Protein AF-A0A8J4D6C1-F1 (afdb_monomer_lite)

Structure (mmCIF, N/CA/C/O backbone):
data_AF-A0A8J4D6C1-F1
#
_entry.id   AF-A0A8J4D6C1-F1
#
loop_
_atom_site.group_PDB
_atom_site.id
_atom_site.type_symbol
_atom_site.label_atom_id
_atom_site.label_alt_id
_atom_site.label_comp_id
_atom_site.label_asym_id
_atom_site.label_entity_id
_atom_site.label_seq_id
_atom_site.pdbx_PDB_ins_code
_atom_site.Cartn_x
_atom_site.Cartn_y
_atom_site.Cartn_z
_atom_site.occupancy
_atom_site.B_iso_or_equiv
_atom_site.auth_seq_id
_atom_site.auth_comp_id
_atom_site.auth_asym_id
_atom_site.auth_atom_id
_atom_site.pdbx_PDB_model_num
ATOM 1 N N . GLU A 1 1 ? 4.902 19.913 0.449 1.00 29.56 1 GLU A N 1
ATOM 2 C CA . GLU A 1 1 ? 5.268 18.921 -0.582 1.00 29.56 1 GLU A CA 1
ATOM 3 C C . GLU A 1 1 ? 4.836 17.548 -0.094 1.00 29.56 1 GLU A C 1
ATOM 5 O O . GLU A 1 1 ? 5.084 17.241 1.067 1.00 29.56 1 GLU A O 1
ATOM 10 N N . CYS A 1 2 ? 4.156 16.753 -0.923 1.00 41.97 2 CYS A N 1
ATOM 11 C CA . CYS A 1 2 ? 3.917 15.338 -0.630 1.00 41.97 2 CYS A CA 1
ATOM 12 C C . CYS A 1 2 ? 5.227 14.592 -0.883 1.00 41.97 2 CYS A C 1
ATOM 14 O O . CYS A 1 2 ? 5.486 14.133 -1.992 1.00 41.97 2 CYS A O 1
ATOM 16 N N . LEU A 1 3 ? 6.100 14.573 0.118 1.00 55.97 3 LEU A N 1
ATOM 17 C CA . LEU A 1 3 ? 7.322 13.789 0.059 1.00 55.97 3 LEU A CA 1
ATOM 18 C C . LEU A 1 3 ? 6.956 12.311 0.228 1.00 55.97 3 LEU A C 1
ATOM 20 O O . LEU A 1 3 ? 6.110 11.971 1.054 1.00 55.97 3 LEU A O 1
ATOM 24 N N . ALA A 1 4 ? 7.616 11.439 -0.537 1.00 63.28 4 ALA A N 1
ATOM 25 C CA . ALA A 1 4 ? 7.488 9.984 -0.414 1.00 63.28 4 ALA A CA 1
ATOM 26 C C . ALA A 1 4 ? 7.880 9.475 0.986 1.00 63.28 4 ALA A C 1
ATOM 28 O O . ALA A 1 4 ? 7.563 8.356 1.361 1.00 63.28 4 ALA A O 1
ATOM 29 N N . THR A 1 5 ? 8.542 10.306 1.795 1.00 75.25 5 THR A N 1
ATOM 30 C CA . THR A 1 5 ? 8.953 9.999 3.165 1.00 75.25 5 THR A CA 1
ATOM 31 C C . THR A 1 5 ? 8.624 11.129 4.123 1.00 75.25 5 THR A C 1
ATOM 33 O O . THR A 1 5 ? 8.395 12.271 3.723 1.00 75.25 5 THR A O 1
ATOM 36 N N . ASN A 1 6 ? 8.600 10.810 5.416 1.00 82.00 6 ASN A N 1
ATOM 37 C CA . ASN A 1 6 ? 8.334 11.787 6.457 1.00 82.00 6 ASN A CA 1
ATOM 38 C C . ASN A 1 6 ? 9.661 12.258 7.090 1.00 82.00 6 ASN A C 1
ATOM 40 O O . ASN A 1 6 ? 10.237 11.537 7.912 1.00 82.00 6 ASN A O 1
ATOM 44 N N . PRO A 1 7 ? 10.150 13.472 6.771 1.00 80.06 7 PRO A N 1
ATOM 45 C CA . PRO A 1 7 ? 11.429 13.959 7.288 1.00 80.06 7 PRO A CA 1
ATOM 46 C C . PRO A 1 7 ? 11.425 14.146 8.812 1.00 80.06 7 PRO A C 1
ATOM 48 O O . PRO A 1 7 ? 12.471 14.015 9.445 1.00 80.06 7 PRO A O 1
ATOM 51 N N . PHE A 1 8 ? 10.265 14.403 9.427 1.00 82.62 8 PHE A N 1
ATOM 52 C CA . PHE A 1 8 ? 10.156 14.501 10.884 1.00 82.62 8 PHE A CA 1
ATOM 53 C C . PHE A 1 8 ? 10.373 13.144 11.556 1.00 82.62 8 PHE A C 1
ATOM 55 O O . PHE A 1 8 ? 11.017 13.081 12.601 1.00 82.62 8 PHE A O 1
ATOM 62 N N . PHE A 1 9 ? 9.905 12.054 10.943 1.00 83.88 9 PHE A N 1
ATOM 63 C CA . PHE A 1 9 ? 10.193 10.698 11.413 1.00 83.88 9 PHE A CA 1
ATOM 64 C C . PHE A 1 9 ? 11.677 10.352 11.242 1.00 83.88 9 PHE A C 1
ATOM 66 O O . PHE A 1 9 ? 12.321 9.937 12.203 1.00 83.88 9 PHE A O 1
ATOM 73 N N . SER A 1 10 ? 12.254 10.618 10.065 1.00 79.56 10 SER A N 1
ATOM 74 C CA . SER A 1 10 ? 13.679 10.362 9.800 1.00 79.56 10 SER A CA 1
ATOM 75 C C . SER A 1 10 ? 14.626 11.146 10.719 1.00 79.56 10 SER A C 1
ATOM 77 O O . SER A 1 10 ? 15.714 10.665 11.015 1.00 79.56 10 SER A O 1
ATOM 79 N N . ASN A 1 11 ? 14.212 12.323 11.200 1.00 78.69 11 ASN A N 1
ATOM 80 C CA . ASN A 1 11 ? 14.964 13.137 12.161 1.00 78.69 11 ASN A CA 1
ATOM 81 C C . ASN A 1 11 ? 14.653 12.798 13.635 1.00 78.69 11 ASN A C 1
ATOM 83 O O . ASN A 1 11 ? 15.116 13.501 14.535 1.00 78.69 11 ASN A O 1
ATOM 87 N N . GLY A 1 12 ? 13.831 11.778 13.907 1.00 78.50 12 GLY A N 1
ATOM 88 C CA . GLY A 1 12 ? 13.446 11.372 15.263 1.00 78.50 12 GLY A CA 1
ATOM 89 C C . GLY A 1 12 ? 12.498 12.338 15.986 1.00 78.50 12 GLY A C 1
ATOM 90 O O . GLY A 1 12 ? 12.349 12.255 17.201 1.00 78.50 12 GLY A O 1
ATOM 91 N N . SER A 1 13 ? 11.857 13.262 15.264 1.00 83.44 13 SER A N 1
ATOM 92 C CA . SER A 1 13 ? 10.859 14.196 15.814 1.00 83.44 13 SER A CA 1
ATOM 93 C C . SER A 1 13 ? 9.461 13.575 15.939 1.00 83.44 13 SER A C 1
ATOM 95 O O . SER A 1 13 ? 8.623 14.095 16.672 1.00 83.44 13 SER A O 1
ATOM 97 N N . CYS A 1 14 ? 9.203 12.461 15.247 1.00 80.69 14 CYS A N 1
ATOM 98 C CA . CYS A 1 14 ? 7.956 11.700 15.336 1.00 80.69 14 CYS A CA 1
ATOM 99 C C . CYS A 1 14 ? 8.238 10.254 15.756 1.00 80.69 14 CYS A C 1
ATOM 101 O O . CYS A 1 14 ? 9.132 9.618 15.207 1.00 80.69 14 CYS A O 1
ATOM 103 N N . LEU A 1 15 ? 7.435 9.723 16.686 1.00 83.38 15 LEU A N 1
ATOM 104 C CA . LEU A 1 15 ? 7.536 8.328 17.140 1.00 83.38 15 LEU A CA 1
ATOM 105 C C . LEU A 1 15 ? 7.112 7.322 16.059 1.00 83.38 15 LEU A C 1
ATOM 107 O O . LEU A 1 15 ? 7.619 6.206 16.022 1.00 83.38 15 LEU A O 1
ATOM 111 N N . MET A 1 16 ? 6.160 7.700 15.204 1.00 85.88 16 MET A N 1
ATOM 112 C CA . MET A 1 16 ? 5.572 6.830 14.187 1.00 85.88 16 MET A CA 1
ATOM 113 C C . MET A 1 16 ? 5.311 7.601 12.895 1.00 85.88 16 MET A C 1
ATOM 115 O O . MET A 1 16 ? 5.144 8.823 12.911 1.00 85.88 16 MET A O 1
ATOM 119 N N . THR A 1 17 ? 5.240 6.875 11.784 1.00 86.19 17 THR A N 1
ATOM 120 C CA . THR A 1 17 ? 4.800 7.397 10.492 1.00 86.19 17 THR A CA 1
ATOM 121 C C . THR A 1 17 ? 4.000 6.339 9.741 1.00 86.19 17 THR A C 1
ATOM 123 O O . THR A 1 17 ? 4.195 5.144 9.960 1.00 86.19 17 THR A O 1
ATOM 126 N N . ILE A 1 18 ? 3.080 6.783 8.887 1.00 82.94 18 ILE A N 1
ATOM 127 C CA . ILE A 1 18 ? 2.256 5.927 8.031 1.00 82.94 18 ILE A CA 1
ATOM 128 C C . ILE A 1 18 ? 2.720 6.154 6.595 1.00 82.94 18 ILE A C 1
ATOM 130 O O . ILE A 1 18 ? 2.744 7.294 6.129 1.00 82.94 18 ILE A O 1
ATOM 134 N N . ASN A 1 19 ? 3.137 5.087 5.914 1.00 79.69 19 ASN A N 1
ATOM 135 C CA . ASN A 1 19 ? 3.773 5.176 4.604 1.00 79.69 19 ASN A CA 1
ATOM 136 C C . ASN A 1 19 ? 3.627 3.863 3.804 1.00 79.69 19 ASN A C 1
ATOM 138 O O . ASN A 1 19 ? 3.340 2.820 4.389 1.00 79.69 19 ASN A O 1
ATOM 142 N N . PHE A 1 20 ? 3.847 3.923 2.487 1.00 72.06 20 PHE A N 1
ATOM 143 C CA . PHE A 1 20 ? 3.652 2.830 1.526 1.00 72.06 20 PHE A CA 1
ATOM 144 C C . PHE A 1 20 ? 4.915 2.013 1.183 1.00 72.06 20 PHE A C 1
ATOM 146 O O . PHE A 1 20 ? 4.907 1.299 0.193 1.00 72.06 20 PHE A O 1
ATOM 153 N N . GLY A 1 21 ? 5.957 2.035 2.019 1.00 79.94 21 GLY A N 1
ATOM 154 C CA . GLY A 1 21 ? 7.179 1.226 1.841 1.00 79.94 21 GLY A CA 1
ATOM 155 C C . GLY A 1 21 ? 8.431 2.072 1.622 1.00 79.94 21 GLY A C 1
ATOM 156 O O . GLY A 1 21 ? 9.481 1.763 2.187 1.00 79.94 21 GLY A O 1
ATOM 157 N N . ASP A 1 22 ? 8.284 3.222 0.966 1.00 84.00 22 ASP A N 1
ATOM 158 C CA . ASP A 1 22 ? 9.349 4.208 0.741 1.00 84.00 22 ASP A CA 1
ATOM 159 C C . ASP A 1 22 ? 10.122 4.566 2.020 1.00 84.00 22 ASP A C 1
ATOM 161 O O . ASP A 1 22 ? 11.354 4.647 2.030 1.00 84.00 22 ASP A O 1
ATOM 165 N N . GLN A 1 23 ? 9.411 4.744 3.141 1.00 85.88 23 GLN A N 1
ATOM 166 C CA . GLN A 1 23 ? 10.051 5.059 4.419 1.00 85.88 23 GLN A CA 1
ATOM 167 C C . GLN A 1 23 ? 11.003 3.949 4.890 1.00 85.88 23 GLN A C 1
ATOM 169 O O . GLN A 1 23 ? 12.054 4.259 5.451 1.00 85.88 23 GLN A O 1
ATOM 174 N N . PHE A 1 24 ? 10.669 2.675 4.657 1.00 88.88 24 PHE A N 1
ATOM 175 C CA . PHE A 1 24 ? 11.531 1.543 5.002 1.00 88.88 24 PHE A CA 1
ATOM 176 C C . PHE A 1 24 ? 12.835 1.585 4.194 1.00 88.88 24 PHE A C 1
ATOM 178 O O . PHE A 1 24 ? 13.919 1.482 4.776 1.00 88.88 24 PHE A O 1
ATOM 185 N N . LYS A 1 25 ? 12.750 1.841 2.881 1.00 87.62 25 LYS A N 1
ATOM 186 C CA . LYS A 1 25 ? 13.930 1.960 2.009 1.00 87.62 25 LYS A CA 1
ATOM 187 C C . LYS A 1 25 ? 14.815 3.142 2.388 1.00 87.62 25 LYS A C 1
ATOM 189 O O . LYS A 1 25 ? 16.024 2.982 2.552 1.00 87.62 25 LYS A O 1
ATOM 194 N N . VAL A 1 26 ? 14.222 4.312 2.622 1.00 83.75 26 VAL A N 1
ATOM 195 C CA . VAL A 1 26 ? 14.975 5.502 3.044 1.00 83.75 26 VAL A CA 1
ATOM 196 C C . VAL A 1 26 ? 15.628 5.294 4.407 1.00 83.75 26 VAL A C 1
ATOM 198 O O . VAL A 1 26 ? 16.782 5.672 4.589 1.00 83.75 26 VAL A O 1
ATOM 201 N N . SER A 1 27 ? 14.964 4.639 5.359 1.00 83.31 27 SER A N 1
ATOM 202 C CA . SER A 1 27 ? 15.587 4.300 6.644 1.00 83.31 27 SER A CA 1
ATOM 203 C C . SER A 1 27 ? 16.818 3.394 6.486 1.00 83.31 27 SER A C 1
ATOM 205 O O . SER A 1 27 ? 17.811 3.594 7.193 1.00 83.31 27 SER A O 1
ATOM 207 N N . ALA A 1 28 ? 16.808 2.454 5.536 1.00 84.88 28 ALA A N 1
ATOM 208 C CA . ALA A 1 28 ? 17.984 1.647 5.211 1.00 84.88 28 ALA A CA 1
ATOM 209 C C . ALA A 1 28 ? 19.086 2.484 4.527 1.00 84.88 28 ALA A C 1
ATOM 211 O O . ALA A 1 28 ? 20.245 2.428 4.938 1.00 84.88 28 ALA A O 1
ATOM 212 N N . GLN A 1 29 ? 18.728 3.351 3.574 1.00 83.44 29 GLN A N 1
ATOM 213 C CA . GLN A 1 29 ? 19.660 4.261 2.895 1.00 83.44 29 GLN A CA 1
ATOM 214 C C . GLN A 1 29 ? 20.382 5.212 3.869 1.00 83.44 29 GLN A C 1
ATOM 216 O O . GLN A 1 29 ? 21.602 5.380 3.810 1.00 83.44 29 GLN A O 1
ATOM 221 N N . LEU A 1 30 ? 19.635 5.823 4.790 1.00 78.06 30 LEU A N 1
ATOM 222 C CA . LEU A 1 30 ? 20.151 6.721 5.828 1.00 78.06 30 LEU A CA 1
ATOM 223 C C . LEU A 1 30 ? 21.111 5.995 6.783 1.00 78.06 30 LEU A C 1
ATOM 225 O O . LEU A 1 30 ? 22.105 6.570 7.235 1.00 78.06 30 LEU A O 1
ATOM 229 N N . THR A 1 31 ? 20.843 4.715 7.050 1.00 73.50 31 THR A N 1
ATOM 230 C CA . THR A 1 31 ? 21.715 3.852 7.854 1.00 73.50 31 THR A CA 1
ATOM 231 C C . THR A 1 31 ? 23.004 3.498 7.109 1.00 73.50 31 THR A C 1
ATOM 233 O O . THR A 1 31 ? 24.079 3.555 7.702 1.00 73.50 31 THR A O 1
ATOM 236 N N . ALA A 1 32 ? 22.922 3.197 5.811 1.00 73.25 32 ALA A N 1
ATOM 237 C CA . ALA A 1 32 ? 24.074 2.852 4.980 1.00 73.25 32 ALA A CA 1
ATOM 238 C C . ALA A 1 32 ? 25.029 4.041 4.743 1.00 73.25 32 ALA A C 1
ATOM 240 O O . ALA A 1 32 ? 26.248 3.872 4.775 1.00 73.25 32 ALA A O 1
ATOM 241 N N . ASN A 1 33 ? 24.492 5.251 4.544 1.00 66.62 33 ASN A N 1
ATOM 242 C CA . ASN A 1 33 ? 25.282 6.452 4.236 1.00 66.62 33 ASN A CA 1
ATOM 243 C C . ASN A 1 33 ? 25.993 7.072 5.452 1.00 66.62 33 ASN A C 1
ATOM 245 O O . ASN A 1 33 ? 26.912 7.874 5.282 1.00 66.62 33 ASN A O 1
ATOM 249 N N . ASN A 1 34 ? 25.598 6.721 6.678 1.00 59.09 34 ASN A N 1
ATOM 250 C CA . ASN A 1 34 ? 26.212 7.243 7.894 1.00 59.09 34 ASN A CA 1
ATOM 251 C C . ASN A 1 34 ? 27.063 6.174 8.589 1.00 59.09 34 ASN A C 1
ATOM 253 O O . ASN A 1 34 ? 26.559 5.312 9.305 1.00 59.09 34 ASN A O 1
ATOM 257 N N . SER A 1 35 ? 28.388 6.314 8.496 1.00 49.12 35 SER A N 1
ATOM 258 C CA . SER A 1 35 ? 29.372 5.522 9.258 1.00 49.12 35 SER A CA 1
ATOM 259 C C . SER A 1 35 ? 29.221 5.643 10.788 1.00 49.12 35 SER A C 1
ATOM 261 O O . SER A 1 35 ? 29.774 4.839 11.536 1.00 49.12 35 SER A O 1
ATOM 263 N N . ASN A 1 36 ? 28.419 6.601 11.264 1.00 45.53 36 ASN A N 1
ATOM 264 C CA . ASN A 1 36 ? 27.934 6.705 12.636 1.00 45.53 36 ASN A CA 1
ATOM 265 C C . ASN A 1 36 ? 26.419 6.453 12.660 1.00 45.53 36 ASN A C 1
ATOM 267 O O . ASN A 1 36 ? 25.666 7.348 12.294 1.00 45.53 36 ASN A O 1
ATOM 271 N N . ARG A 1 37 ? 25.990 5.269 13.126 1.00 48.41 37 ARG A N 1
ATOM 272 C CA . ARG A 1 37 ? 24.610 4.720 13.227 1.00 48.41 37 ARG A CA 1
ATOM 273 C C . ARG A 1 37 ? 23.541 5.604 13.927 1.00 48.41 37 ARG A C 1
ATOM 275 O O . ARG A 1 37 ? 22.862 5.148 14.846 1.00 48.41 37 ARG A O 1
ATOM 282 N N . ARG A 1 38 ? 23.407 6.889 13.597 1.00 43.84 38 ARG A N 1
ATOM 283 C CA . ARG A 1 38 ? 22.680 7.874 14.419 1.00 43.84 38 ARG A CA 1
ATOM 284 C C . ARG A 1 38 ? 21.668 8.739 13.678 1.00 43.84 38 ARG A C 1
ATOM 286 O O . ARG A 1 38 ? 21.257 9.738 14.244 1.00 43.84 38 ARG A O 1
ATOM 293 N N . GLN A 1 39 ? 21.197 8.381 12.485 1.00 50.34 39 GLN A N 1
ATOM 294 C CA . GLN A 1 39 ? 20.030 9.106 11.954 1.00 50.34 39 GLN A CA 1
ATOM 295 C C . GLN A 1 39 ? 18.724 8.695 12.644 1.00 50.34 39 GLN A C 1
ATOM 297 O O . GLN A 1 39 ? 17.911 9.554 12.947 1.00 50.34 39 GLN A O 1
ATOM 302 N N . LEU A 1 40 ? 18.610 7.439 13.088 1.00 55.69 40 LEU A N 1
ATOM 303 C CA . LEU A 1 40 ? 17.599 7.037 14.074 1.00 55.69 40 LEU A CA 1
ATOM 304 C C . LEU A 1 40 ? 18.142 7.049 15.517 1.00 55.69 40 LEU A C 1
ATOM 306 O O . LEU A 1 40 ? 17.610 6.355 16.373 1.00 55.69 40 LEU A O 1
ATOM 310 N N . ASN A 1 41 ? 19.230 7.774 15.818 1.00 54.34 41 ASN A N 1
ATOM 311 C CA . ASN A 1 41 ? 19.855 7.798 17.156 1.00 54.34 41 ASN A CA 1
ATOM 312 C C . ASN A 1 41 ? 20.129 6.401 17.776 1.00 54.34 41 ASN A C 1
ATOM 314 O O . ASN A 1 41 ? 20.080 6.244 18.992 1.00 54.34 41 ASN A O 1
ATOM 318 N N . GLY A 1 42 ? 20.423 5.377 16.964 1.00 55.06 42 GLY A N 1
ATOM 319 C CA . GLY A 1 42 ? 20.585 3.994 17.439 1.00 55.06 42 GLY A CA 1
ATOM 320 C C . GLY A 1 42 ? 19.275 3.227 17.675 1.00 55.06 42 GLY A C 1
ATOM 321 O O . GLY A 1 42 ? 19.313 2.141 18.248 1.00 55.06 42 GLY A O 1
ATOM 322 N N . SER A 1 43 ? 18.136 3.769 17.241 1.00 60.34 43 SER A N 1
ATOM 323 C CA . SER A 1 43 ? 16.824 3.116 17.299 1.00 60.34 43 SER A CA 1
ATOM 324 C C . SER A 1 43 ? 16.644 2.148 16.132 1.00 60.34 43 SER A C 1
ATOM 326 O O . SER A 1 43 ? 17.075 2.422 15.011 1.00 60.34 43 SER A O 1
ATOM 328 N N . ILE A 1 44 ? 15.985 1.025 16.408 1.00 70.00 44 ILE A N 1
ATOM 329 C CA . ILE A 1 44 ? 15.623 0.002 15.425 1.00 70.00 44 ILE A CA 1
ATOM 330 C C . ILE A 1 44 ? 14.291 0.408 14.789 1.00 70.00 44 ILE A C 1
ATOM 332 O O . ILE A 1 44 ? 13.363 0.806 15.497 1.00 70.00 44 ILE A O 1
ATOM 336 N N . LEU A 1 45 ? 14.194 0.328 13.461 1.00 85.00 45 LEU A N 1
ATOM 337 C CA . LEU A 1 45 ? 12.940 0.575 12.754 1.00 85.00 45 LEU A CA 1
ATOM 338 C C . LEU A 1 45 ? 11.944 -0.548 13.071 1.00 85.00 45 LEU A C 1
ATOM 340 O O . LEU A 1 45 ? 12.185 -1.708 12.749 1.00 85.00 45 LEU A O 1
ATOM 344 N N . GLY A 1 46 ? 10.816 -0.191 13.682 1.00 87.31 46 GLY A N 1
ATOM 345 C CA . GLY A 1 46 ? 9.674 -1.086 13.852 1.00 87.31 46 GLY A CA 1
ATOM 346 C C . GLY A 1 46 ? 8.695 -0.959 12.688 1.00 87.31 46 GLY A C 1
ATOM 347 O O . GLY A 1 46 ? 8.482 0.138 12.170 1.00 87.31 46 GLY A O 1
ATOM 348 N N . ILE A 1 47 ? 8.080 -2.074 12.298 1.00 90.31 47 ILE A N 1
ATOM 349 C CA . ILE A 1 47 ? 7.073 -2.123 11.234 1.00 90.31 47 ILE A CA 1
ATOM 350 C C . ILE A 1 47 ? 5.848 -2.856 11.762 1.00 90.31 47 ILE A C 1
ATOM 352 O O . ILE A 1 47 ? 5.962 -3.879 12.434 1.00 90.31 47 ILE A O 1
ATOM 356 N N . SER A 1 48 ? 4.674 -2.302 11.481 1.00 90.50 48 SER A N 1
ATOM 357 C CA . SER A 1 48 ? 3.388 -2.847 11.898 1.00 90.50 48 SER A CA 1
ATOM 358 C C . SER A 1 48 ? 2.344 -2.563 10.829 1.00 90.50 48 SER A C 1
ATOM 360 O O . SER A 1 48 ? 2.408 -1.540 10.147 1.00 90.50 48 SER A O 1
ATOM 362 N N . ARG A 1 49 ? 1.340 -3.438 10.754 1.00 88.00 49 ARG A N 1
ATOM 363 C CA . ARG A 1 49 ? 0.072 -3.171 10.071 1.00 88.00 49 ARG A CA 1
ATOM 364 C C . ARG A 1 49 ? -0.578 -1.899 10.627 1.00 88.00 49 ARG A C 1
ATOM 366 O O . ARG A 1 49 ? -0.406 -1.573 11.807 1.00 88.00 49 ARG A O 1
ATOM 373 N N . LEU A 1 50 ? -1.385 -1.238 9.795 1.00 87.06 50 LEU A N 1
ATOM 374 C CA . LEU A 1 50 ? -2.292 -0.176 10.232 1.00 87.06 50 LEU A CA 1
ATOM 375 C C . LEU A 1 50 ? -3.215 -0.631 11.384 1.00 87.06 50 LEU A C 1
ATOM 377 O O . LEU A 1 50 ? -3.746 -1.746 11.350 1.00 87.06 50 LEU A O 1
ATOM 381 N N . PRO A 1 51 ? -3.464 0.224 12.392 1.00 88.44 51 PRO A N 1
ATOM 382 C CA . PRO A 1 51 ? -4.403 -0.095 13.460 1.00 88.44 51 PRO A CA 1
ATOM 383 C C . PRO A 1 51 ? -5.793 -0.457 12.925 1.00 88.44 51 PRO A C 1
ATOM 385 O O . PRO A 1 51 ? -6.302 0.168 11.995 1.00 88.44 51 PRO A O 1
ATOM 388 N N . GLY A 1 52 ? -6.416 -1.465 13.535 1.00 91.00 52 GLY A N 1
ATOM 389 C CA . GLY A 1 52 ? -7.810 -1.806 13.266 1.00 91.00 52 GLY A CA 1
ATOM 390 C C . GLY A 1 52 ? -8.774 -0.821 13.929 1.00 91.00 52 GLY A C 1
ATOM 391 O O . GLY A 1 52 ? -8.435 -0.168 14.917 1.00 91.00 52 GLY A O 1
ATOM 392 N N . SER A 1 53 ? -9.998 -0.749 13.410 1.00 91.69 53 SER A N 1
ATOM 393 C CA . SER A 1 53 ? -11.063 0.091 13.963 1.00 91.69 53 SER A CA 1
ATOM 394 C C . SER A 1 53 ? -11.98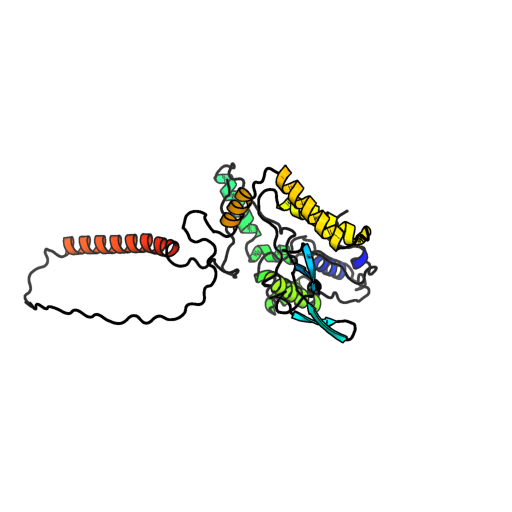3 -0.701 14.891 1.00 91.69 53 SER A C 1
ATOM 396 O O . SER A 1 53 ? -12.412 -1.805 14.554 1.00 91.69 53 SER A O 1
ATOM 398 N N . LEU A 1 54 ? -12.328 -0.121 16.043 1.00 94.00 54 LEU A N 1
ATOM 399 C CA . LEU A 1 54 ? -13.320 -0.685 16.972 1.00 94.00 54 LEU A CA 1
ATOM 400 C C . LEU A 1 54 ? -14.763 -0.399 16.542 1.00 94.00 54 LEU A C 1
ATOM 402 O O . LEU A 1 54 ? -15.701 -0.956 17.110 1.00 94.00 54 LEU A O 1
ATOM 406 N N . GLU A 1 55 ? -14.941 0.454 15.538 1.00 92.06 55 GLU A N 1
ATOM 407 C CA . GLU A 1 55 ? -16.234 0.824 14.980 1.00 92.06 55 GLU A CA 1
ATOM 408 C C . GLU A 1 55 ? -16.208 0.697 13.457 1.00 92.06 55 GLU A C 1
ATOM 410 O O . GLU A 1 55 ? -15.185 0.917 12.806 1.00 92.06 55 GLU A O 1
ATOM 415 N N . VAL A 1 56 ? -17.337 0.320 12.871 1.00 89.88 56 VAL A N 1
ATOM 416 C CA . VAL A 1 56 ? -17.487 0.152 11.423 1.00 89.88 56 VAL A CA 1
ATOM 417 C C . VAL A 1 56 ? -18.726 0.874 10.930 1.00 89.88 56 VAL A C 1
ATOM 419 O O . VAL A 1 56 ? -19.711 1.010 11.652 1.00 89.88 56 VAL A O 1
ATOM 422 N N . LEU A 1 57 ? -18.690 1.326 9.679 1.00 85.44 57 LEU A N 1
ATOM 423 C CA . LEU A 1 57 ? -19.820 2.003 9.058 1.00 85.44 57 LEU A CA 1
ATOM 424 C C . LEU A 1 57 ? -20.967 1.018 8.802 1.00 85.44 57 LEU A C 1
ATOM 426 O O . LEU A 1 57 ? -20.859 0.118 7.964 1.00 85.44 57 LEU A O 1
ATOM 430 N N . ASN A 1 58 ? -22.104 1.234 9.460 1.00 83.12 58 ASN A N 1
ATOM 431 C CA . ASN A 1 58 ? -23.356 0.618 9.058 1.00 83.12 58 ASN A CA 1
ATOM 432 C C . ASN A 1 58 ? -23.883 1.343 7.816 1.00 83.12 58 ASN A C 1
ATOM 434 O O . ASN A 1 58 ? -24.449 2.429 7.899 1.00 83.12 58 ASN A O 1
ATOM 438 N N . ARG A 1 59 ? -23.729 0.711 6.651 1.00 80.38 59 ARG A N 1
ATOM 439 C CA . ARG A 1 59 ? -24.118 1.288 5.354 1.00 80.38 59 ARG A CA 1
ATOM 440 C C . ARG A 1 59 ? -25.614 1.583 5.216 1.00 80.38 59 ARG A C 1
ATOM 442 O O . ARG A 1 59 ? -25.984 2.367 4.356 1.00 80.38 59 ARG A O 1
ATOM 449 N N . THR A 1 60 ? -26.470 0.959 6.029 1.00 81.38 60 THR A N 1
ATOM 450 C CA . THR A 1 60 ? -27.921 1.213 5.989 1.00 81.38 60 THR A CA 1
ATOM 451 C C . THR A 1 60 ? -28.270 2.501 6.721 1.00 81.38 60 THR A C 1
ATOM 453 O O . THR A 1 60 ? -29.135 3.247 6.278 1.00 81.38 60 THR A O 1
ATOM 456 N N . THR A 1 61 ? -27.614 2.751 7.855 1.00 82.25 61 THR A N 1
ATOM 457 C CA . THR A 1 61 ? -27.908 3.912 8.703 1.00 82.25 61 THR A CA 1
ATOM 458 C C . THR A 1 61 ? -26.954 5.081 8.474 1.00 82.25 61 THR A C 1
ATOM 460 O O . THR A 1 61 ? -27.233 6.170 8.957 1.00 82.25 61 THR A O 1
ATOM 463 N N . GLY A 1 62 ? -25.823 4.864 7.795 1.00 79.44 62 GLY A N 1
ATOM 464 C CA . GLY A 1 62 ? -24.768 5.865 7.610 1.00 79.44 62 GLY A CA 1
ATOM 465 C C . GLY A 1 62 ? -23.964 6.168 8.879 1.00 79.44 62 GLY A C 1
ATOM 466 O O . GLY A 1 62 ? -23.182 7.108 8.892 1.00 79.44 62 GLY A O 1
ATOM 467 N N . MET A 1 63 ? -24.140 5.385 9.948 1.00 82.50 63 MET A N 1
ATOM 468 C CA . MET A 1 63 ? -23.517 5.640 11.251 1.00 82.50 63 MET A CA 1
ATOM 469 C C . MET A 1 63 ? -22.455 4.599 11.583 1.00 82.50 63 MET A C 1
ATOM 471 O O . MET A 1 63 ? -22.575 3.429 11.206 1.00 82.50 63 MET A O 1
ATOM 475 N N . LEU A 1 64 ? -21.443 5.014 12.343 1.00 87.81 64 LEU A N 1
ATOM 476 C CA . LEU A 1 64 ? -20.494 4.094 12.953 1.00 87.81 64 LEU A CA 1
ATOM 477 C C . LEU A 1 64 ? -21.189 3.284 14.052 1.00 87.81 64 LEU A C 1
ATOM 479 O O . LEU A 1 64 ? -21.953 3.811 14.858 1.00 87.81 64 LEU A O 1
ATOM 483 N N . VAL A 1 65 ? -20.946 1.979 14.053 1.00 91.25 65 VAL A N 1
ATOM 484 C CA . VAL A 1 65 ? -21.440 1.048 15.068 1.00 91.25 65 VAL A CA 1
ATOM 485 C C . VAL A 1 65 ? -20.287 0.221 15.603 1.00 91.25 65 VAL A C 1
ATOM 487 O O . VAL A 1 65 ? -19.330 -0.065 14.881 1.00 91.25 65 VAL A O 1
ATOM 490 N N . THR A 1 66 ? -20.390 -0.214 16.856 1.00 95.19 66 THR A N 1
ATOM 491 C CA . THR A 1 66 ? -19.362 -1.049 17.476 1.00 95.19 66 THR A CA 1
ATOM 492 C C . THR A 1 66 ? -19.125 -2.328 16.678 1.00 95.19 66 THR A C 1
ATOM 494 O O . THR A 1 66 ? -20.048 -3.025 16.234 1.00 95.19 66 THR A O 1
ATOM 497 N N . CYS A 1 67 ? -17.851 -2.646 16.515 1.00 93.50 67 CYS A N 1
ATOM 498 C CA . CYS A 1 67 ? -17.409 -3.838 15.843 1.00 93.50 67 CYS A CA 1
ATOM 499 C C . CYS A 1 67 ? -17.608 -5.067 16.735 1.00 93.50 67 CYS A C 1
ATOM 501 O O . CYS A 1 67 ? -17.217 -5.110 17.900 1.00 93.50 67 CYS A O 1
ATOM 503 N N . THR A 1 68 ? -18.251 -6.082 16.177 1.00 90.50 68 THR A N 1
ATOM 504 C CA . THR A 1 68 ? -18.535 -7.366 16.817 1.00 90.50 68 THR A CA 1
ATOM 505 C C . THR A 1 68 ? -18.319 -8.468 15.789 1.00 90.50 68 THR A C 1
ATOM 507 O O . THR A 1 68 ? -18.287 -8.193 14.593 1.00 90.50 68 THR A O 1
ATOM 510 N N . ASN A 1 69 ? -18.267 -9.729 16.216 1.00 84.19 69 ASN A N 1
ATOM 511 C CA . ASN A 1 69 ? -18.183 -10.858 15.281 1.00 84.19 69 ASN A CA 1
ATOM 512 C C . ASN A 1 69 ? -19.371 -10.911 14.284 1.00 84.19 69 ASN A C 1
ATOM 514 O O . ASN A 1 69 ? -19.252 -11.459 13.196 1.00 84.19 69 ASN A O 1
ATOM 518 N N . ALA A 1 70 ? -20.524 -10.321 14.629 1.00 86.88 70 ALA A N 1
ATOM 519 C CA . ALA A 1 70 ? -21.684 -10.259 13.737 1.00 86.88 70 ALA A CA 1
ATOM 520 C C . ALA A 1 70 ? -21.619 -9.088 12.740 1.00 86.88 70 ALA A C 1
ATOM 522 O O . ALA A 1 70 ? -22.095 -9.215 11.616 1.00 86.88 70 ALA A O 1
ATOM 523 N N . THR A 1 71 ? -21.058 -7.945 13.149 1.00 89.94 71 THR A N 1
ATOM 524 C CA . THR A 1 71 ? -20.973 -6.730 12.316 1.00 89.94 71 THR A CA 1
ATOM 525 C C . THR A 1 71 ? -19.684 -6.659 11.496 1.00 89.94 71 THR A C 1
ATOM 527 O O . THR A 1 71 ? -19.663 -6.007 10.456 1.00 89.94 71 THR A O 1
ATOM 530 N N . CYS A 1 72 ? -18.633 -7.356 11.930 1.00 90.94 72 CYS A N 1
ATOM 531 C CA . CYS A 1 72 ? -17.305 -7.361 11.333 1.00 90.94 72 CYS A CA 1
ATOM 532 C C . CYS A 1 72 ? -16.794 -8.805 11.168 1.00 90.94 72 CYS A C 1
ATOM 534 O O . CYS A 1 72 ? -16.144 -9.334 12.073 1.00 90.94 72 CYS A O 1
ATOM 536 N N . PRO A 1 73 ? -17.030 -9.456 10.019 1.00 88.19 73 PRO A N 1
ATOM 537 C CA . PRO A 1 73 ? -16.604 -10.843 9.811 1.00 88.19 73 PRO A CA 1
ATOM 538 C C . PRO A 1 73 ? -15.076 -11.020 9.818 1.00 88.19 73 PRO A C 1
ATOM 540 O O . PRO A 1 73 ? -14.587 -12.115 10.076 1.00 88.19 73 PRO A O 1
ATOM 543 N N . HIS A 1 74 ? -14.323 -9.944 9.570 1.00 87.31 74 HIS A N 1
ATOM 544 C CA . HIS A 1 74 ? -12.857 -9.934 9.560 1.00 87.31 74 HIS A CA 1
ATOM 545 C C . HIS A 1 74 ? -12.251 -9.327 10.833 1.00 87.31 74 HIS A C 1
ATOM 547 O O . HIS A 1 74 ? -11.065 -9.005 10.863 1.00 87.31 74 HIS A O 1
ATOM 553 N N . ALA A 1 75 ? -13.043 -9.127 11.890 1.00 92.12 75 ALA A N 1
ATOM 554 C CA . ALA A 1 75 ? -12.498 -8.589 13.125 1.00 92.12 75 ALA A CA 1
ATOM 555 C C . ALA A 1 75 ? -11.624 -9.604 13.861 1.00 92.12 75 ALA A C 1
ATOM 557 O O . ALA A 1 75 ? -11.893 -10.804 13.884 1.00 92.12 75 ALA A O 1
ATOM 558 N N . GLN A 1 76 ? -10.600 -9.091 14.531 1.00 92.12 76 GLN A N 1
ATOM 559 C CA . GLN A 1 76 ? -9.752 -9.867 15.426 1.00 92.12 76 GLN A CA 1
ATOM 560 C C . GLN A 1 76 ? -9.889 -9.330 16.847 1.00 92.12 76 GLN A C 1
ATOM 562 O O . GLN A 1 76 ? -10.068 -8.128 17.059 1.00 92.12 76 GLN A O 1
ATOM 567 N N . LEU A 1 77 ? -9.816 -10.226 17.830 1.00 93.38 77 LEU A N 1
ATOM 568 C CA . LEU A 1 77 ? -9.815 -9.839 19.234 1.00 93.38 77 LEU A CA 1
ATOM 569 C C . LEU A 1 77 ? -8.439 -9.266 19.587 1.00 93.38 77 LEU A C 1
ATOM 571 O O . LEU A 1 77 ? -7.440 -9.984 19.566 1.00 93.38 77 LEU A O 1
ATOM 575 N N . VAL A 1 78 ? -8.389 -7.980 19.924 1.00 92.94 78 VAL A N 1
ATOM 576 C CA . VAL A 1 78 ? -7.154 -7.270 20.271 1.00 92.94 78 VAL A CA 1
ATOM 577 C C . VAL A 1 78 ? -7.159 -6.852 21.733 1.00 92.94 78 VAL A C 1
ATOM 579 O O . VAL A 1 78 ? -8.212 -6.628 22.331 1.00 92.94 78 VAL A O 1
ATOM 582 N N . ARG A 1 79 ? -5.964 -6.723 22.316 1.00 94.75 79 ARG A N 1
ATOM 583 C CA . ARG A 1 79 ? -5.777 -6.146 23.649 1.00 94.75 79 ARG A CA 1
ATOM 584 C C . ARG A 1 79 ? -5.507 -4.651 23.518 1.00 94.75 79 ARG A C 1
ATOM 586 O O . ARG A 1 79 ? -4.545 -4.251 22.871 1.00 94.75 79 ARG A O 1
ATOM 593 N N . LEU A 1 80 ? -6.342 -3.840 24.152 1.00 91.69 80 LEU A N 1
ATOM 594 C CA . LEU A 1 80 ? -6.201 -2.390 24.192 1.00 91.69 80 LEU A CA 1
ATOM 595 C C . LEU A 1 80 ? -5.140 -1.967 25.216 1.00 91.69 80 LEU A C 1
ATOM 597 O O . LEU A 1 80 ? -4.788 -2.721 26.127 1.00 91.69 80 LEU A O 1
ATOM 601 N N . ALA A 1 81 ? -4.670 -0.722 25.107 1.00 89.56 81 ALA A N 1
ATOM 602 C CA . ALA A 1 81 ? -3.655 -0.158 26.002 1.00 89.56 81 ALA A CA 1
ATOM 603 C C . ALA A 1 81 ? -4.072 -0.175 27.486 1.00 89.56 81 ALA A C 1
ATOM 605 O O . ALA A 1 81 ? -3.236 -0.344 28.367 1.00 89.56 81 ALA A O 1
ATOM 606 N N . ASN A 1 82 ? -5.374 -0.070 27.770 1.00 92.81 82 ASN A N 1
ATOM 607 C CA . ASN A 1 82 ? -5.930 -0.167 29.124 1.00 92.81 82 ASN A CA 1
ATOM 608 C C . ASN A 1 82 ? -6.039 -1.619 29.651 1.00 92.81 82 ASN A C 1
ATOM 610 O O . ASN A 1 82 ? -6.577 -1.845 30.731 1.00 92.81 82 ASN A O 1
ATOM 614 N N . GLY A 1 83 ? -5.575 -2.611 28.886 1.00 94.19 83 GLY A N 1
ATOM 615 C CA . GLY A 1 83 ? -5.615 -4.029 29.235 1.00 94.19 83 GLY A CA 1
ATOM 616 C C . GLY A 1 83 ? -6.922 -4.753 28.903 1.00 94.19 83 GLY A C 1
ATOM 617 O O . GLY A 1 83 ? -6.944 -5.980 28.994 1.00 94.19 83 GLY A O 1
ATOM 618 N N . SER A 1 84 ? -7.973 -4.039 28.494 1.00 94.81 84 SER A N 1
ATOM 619 C CA . SER A 1 84 ? -9.235 -4.643 28.046 1.00 94.81 84 SER A CA 1
ATOM 620 C C . SER A 1 84 ? -9.105 -5.282 26.660 1.00 94.81 84 SER A C 1
ATOM 622 O O . SER A 1 84 ? -8.119 -5.066 25.953 1.00 94.81 84 SER A O 1
ATOM 624 N N . GLN A 1 85 ? -10.091 -6.093 26.277 1.00 94.88 85 GLN A N 1
ATOM 625 C CA . GLN A 1 85 ? -10.161 -6.712 24.956 1.00 94.88 85 GLN A CA 1
ATOM 626 C C . GLN A 1 85 ? -11.322 -6.132 24.157 1.00 94.88 85 GLN A C 1
ATOM 628 O O . GLN A 1 85 ? -12.397 -5.898 24.707 1.00 94.88 85 GLN A O 1
ATOM 633 N N . ALA A 1 86 ? -11.110 -5.939 22.860 1.00 93.81 86 ALA A N 1
ATOM 634 C CA . ALA A 1 86 ? -12.144 -5.492 21.939 1.00 93.81 86 ALA A CA 1
ATOM 635 C C . ALA A 1 86 ? -11.967 -6.149 20.568 1.00 93.81 86 ALA A C 1
ATOM 637 O O . ALA A 1 86 ? -10.864 -6.550 20.197 1.00 93.81 86 ALA A O 1
ATOM 638 N N . TRP A 1 87 ? -13.059 -6.267 19.819 1.00 94.62 87 TRP A N 1
ATOM 639 C CA . TRP A 1 87 ? -13.006 -6.673 18.419 1.00 94.62 87 TRP A CA 1
ATOM 640 C C . TRP A 1 87 ? -12.588 -5.474 17.570 1.00 94.62 87 TRP A C 1
ATOM 642 O O . TRP A 1 87 ? -13.242 -4.435 17.613 1.00 94.62 87 TRP A O 1
ATOM 652 N N . ALA A 1 88 ? -11.510 -5.625 16.806 1.00 94.38 88 ALA A N 1
ATOM 653 C CA . ALA A 1 88 ? -11.030 -4.613 15.876 1.00 94.38 88 ALA A CA 1
ATOM 654 C C . ALA A 1 88 ? -11.142 -5.128 14.440 1.00 94.38 88 ALA A C 1
ATOM 656 O O . ALA A 1 88 ? -10.605 -6.188 14.114 1.00 94.38 88 ALA A O 1
ATOM 657 N N . ASN A 1 89 ? -11.825 -4.373 13.582 1.00 93.75 89 ASN A N 1
ATOM 658 C CA . ASN A 1 89 ? -11.863 -4.620 12.149 1.00 93.75 89 ASN A CA 1
ATOM 659 C C . ASN A 1 89 ? -10.594 -4.071 11.500 1.00 93.75 89 ASN A C 1
ATOM 661 O O . ASN A 1 89 ? -10.354 -2.863 11.524 1.00 93.75 89 ASN A O 1
ATOM 665 N N . PHE A 1 90 ? -9.807 -4.945 10.886 1.00 92.00 90 PHE A N 1
ATOM 666 C CA . PHE A 1 90 ? -8.632 -4.539 10.127 1.00 92.00 90 PHE A CA 1
ATOM 667 C C . PHE A 1 90 ? -8.998 -4.376 8.660 1.00 92.00 90 PHE A C 1
ATOM 669 O O . PHE A 1 90 ? -9.659 -5.234 8.079 1.00 92.00 90 PHE A O 1
ATOM 676 N N . ALA A 1 91 ? -8.560 -3.275 8.064 1.00 90.31 91 ALA A N 1
ATOM 677 C CA . ALA A 1 91 ? -8.697 -3.020 6.639 1.00 90.31 91 ALA A CA 1
ATOM 678 C C . ALA A 1 91 ? -7.353 -2.500 6.115 1.00 90.31 91 ALA A C 1
ATOM 680 O O . ALA A 1 91 ? -7.185 -1.284 5.998 1.00 90.31 91 ALA A O 1
ATOM 681 N N . PRO A 1 92 ? -6.356 -3.385 5.896 1.00 89.12 92 PRO A N 1
ATOM 682 C CA . PRO A 1 92 ? -5.063 -2.964 5.377 1.00 89.12 92 PRO A CA 1
ATOM 683 C C . PRO A 1 92 ? -5.250 -2.156 4.097 1.00 89.12 92 PRO A C 1
ATOM 685 O O . PRO A 1 92 ? -5.950 -2.582 3.178 1.00 89.12 92 PRO A O 1
ATOM 688 N N . PHE A 1 93 ? -4.676 -0.958 4.064 1.00 84.38 93 PHE A N 1
ATOM 689 C CA . PHE A 1 93 ? -4.916 -0.017 2.983 1.00 84.38 93 PHE A CA 1
ATOM 690 C C . PHE A 1 93 ? -3.820 -0.146 1.926 1.00 84.38 93 PHE A C 1
ATOM 692 O O . PHE A 1 93 ? -2.692 0.286 2.135 1.00 84.38 93 PHE A O 1
ATOM 699 N N . SER A 1 94 ? -4.168 -0.727 0.780 1.00 81.62 94 SER A N 1
ATOM 700 C CA . SER A 1 94 ? -3.306 -0.895 -0.397 1.00 81.62 94 SER A CA 1
ATOM 701 C C . SER A 1 94 ? -3.904 -0.177 -1.620 1.00 81.62 94 SER A C 1
ATOM 703 O O . SER A 1 94 ? -3.768 -0.611 -2.761 1.00 81.62 94 SER A O 1
ATOM 705 N N . ALA A 1 95 ? -4.615 0.930 -1.376 1.00 73.69 95 ALA A N 1
ATOM 706 C CA . ALA A 1 95 ? -5.359 1.688 -2.384 1.00 73.69 95 ALA A CA 1
ATOM 707 C C . ALA A 1 95 ? -4.680 3.023 -2.743 1.00 73.69 95 ALA A C 1
ATOM 709 O O . ALA A 1 95 ? -5.318 4.077 -2.786 1.00 73.69 95 ALA A O 1
ATOM 710 N N . PHE A 1 96 ? -3.366 2.974 -2.974 1.00 69.75 96 PHE A N 1
ATOM 711 C CA . PHE A 1 96 ? -2.583 4.086 -3.520 1.00 69.75 96 PHE A CA 1
ATOM 712 C C . PHE A 1 96 ? -1.711 3.620 -4.693 1.00 69.75 96 PHE A C 1
ATOM 714 O O . PHE A 1 96 ? -0.489 3.693 -4.674 1.00 69.75 96 PHE A O 1
ATOM 721 N N . GLY A 1 97 ? -2.414 3.107 -5.702 1.00 62.44 97 GLY A N 1
ATOM 722 C CA . GLY A 1 97 ? -2.017 2.651 -7.027 1.00 62.44 97 GLY A CA 1
ATOM 723 C C . GLY A 1 97 ? -0.528 2.508 -7.242 1.00 62.44 97 GLY A C 1
ATOM 724 O O . GLY A 1 97 ? 0.123 3.463 -7.663 1.00 62.44 97 GLY A O 1
ATOM 725 N N . GLY A 1 98 ? -0.036 1.286 -7.040 1.00 71.94 98 GLY A N 1
ATOM 726 C CA . GLY A 1 98 ? 1.279 0.894 -7.521 1.00 71.94 98 GLY A CA 1
ATOM 727 C C . GLY A 1 98 ? 1.456 1.237 -9.003 1.00 71.94 98 GLY A C 1
ATOM 728 O O . GLY A 1 98 ? 0.501 1.348 -9.778 1.00 71.94 98 GLY A O 1
ATOM 729 N N . TRP A 1 99 ? 2.708 1.414 -9.398 1.00 76.38 99 TRP A N 1
ATOM 730 C CA . TRP A 1 99 ? 3.061 1.805 -10.753 1.00 76.38 99 TRP A CA 1
ATOM 731 C C . TRP A 1 99 ? 2.650 0.728 -11.756 1.00 76.38 99 TRP A C 1
ATOM 733 O O . TRP A 1 99 ? 2.847 -0.467 -11.536 1.00 76.38 99 TRP A O 1
ATOM 743 N N . MET A 1 100 ? 2.090 1.153 -12.886 1.00 81.31 100 MET A N 1
ATOM 744 C CA . MET A 1 100 ? 1.666 0.244 -13.945 1.00 81.31 100 MET A CA 1
ATOM 745 C C . MET A 1 100 ? 2.135 0.728 -15.313 1.00 81.31 100 MET A C 1
ATOM 747 O O . MET A 1 100 ? 1.997 1.897 -15.665 1.00 81.31 100 MET A O 1
ATOM 751 N N . GLY A 1 101 ? 2.693 -0.198 -16.093 1.00 84.56 101 GLY A N 1
ATOM 752 C CA . GLY A 1 101 ? 3.039 0.026 -17.491 1.00 84.56 101 GLY A CA 1
ATOM 753 C C . GLY A 1 101 ? 1.828 -0.228 -18.381 1.00 84.56 101 GLY A C 1
ATOM 754 O O . GLY A 1 101 ? 1.248 -1.312 -18.341 1.00 84.56 101 GLY A O 1
ATOM 755 N N . MET A 1 102 ? 1.452 0.757 -19.193 1.00 87.56 102 MET A N 1
ATOM 756 C CA . MET A 1 102 ? 0.365 0.641 -20.166 1.00 87.56 102 MET A CA 1
ATOM 757 C C . MET A 1 102 ? 0.900 0.828 -21.585 1.00 87.56 102 MET A C 1
ATOM 759 O O . MET A 1 102 ? 1.807 1.626 -21.826 1.00 87.56 102 MET A O 1
ATOM 763 N N . VAL A 1 103 ? 0.317 0.104 -22.539 1.00 91.44 103 VAL A N 1
ATOM 764 C CA . VAL A 1 103 ? 0.624 0.240 -23.965 1.00 91.44 103 VAL A CA 1
ATOM 765 C C . VAL A 1 103 ? -0.572 0.888 -24.647 1.00 91.44 103 VAL A C 1
ATOM 767 O O . VAL A 1 103 ? -1.684 0.383 -24.566 1.00 91.44 103 VAL A O 1
ATOM 770 N N . ASN A 1 104 ? -0.349 2.011 -25.328 1.00 91.12 104 ASN A N 1
ATOM 771 C CA . ASN A 1 104 ? -1.411 2.693 -26.061 1.00 91.12 104 ASN A CA 1
ATOM 772 C C . ASN A 1 104 ? -1.900 1.822 -27.232 1.00 91.12 104 ASN A C 1
ATOM 774 O O . ASN A 1 104 ? -1.125 1.526 -28.146 1.00 91.12 104 ASN A O 1
ATOM 778 N N . ALA A 1 105 ? -3.189 1.476 -27.232 1.00 91.50 105 ALA A N 1
ATOM 779 C CA . ALA A 1 105 ? -3.827 0.665 -28.270 1.00 91.50 105 ALA A CA 1
ATOM 780 C C . ALA A 1 105 ? -3.755 1.296 -29.676 1.00 91.50 105 ALA A C 1
ATOM 782 O O . ALA A 1 105 ? -3.804 0.589 -30.681 1.00 91.50 105 ALA A O 1
ATOM 783 N N . ARG A 1 106 ? -3.587 2.624 -29.771 1.00 93.94 106 ARG A N 1
ATOM 784 C CA . ARG A 1 106 ? -3.445 3.353 -31.046 1.00 93.94 106 ARG A CA 1
ATOM 785 C C . ARG A 1 106 ? -2.020 3.365 -31.604 1.00 93.94 106 ARG A C 1
ATOM 787 O O . ARG A 1 106 ?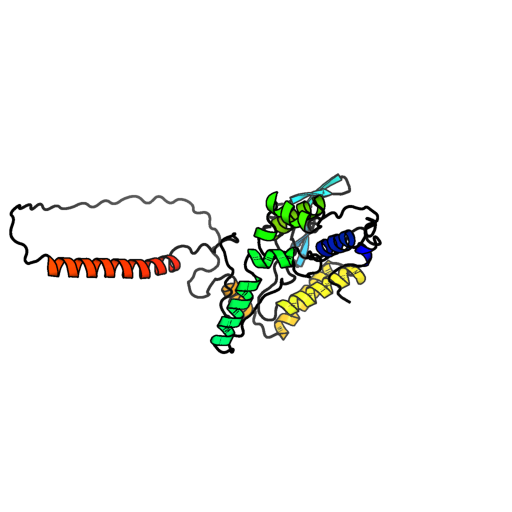 -1.815 3.831 -32.723 1.00 93.94 106 ARG A O 1
ATOM 794 N N . SER A 1 107 ? -1.027 2.896 -30.848 1.00 95.50 107 SER A N 1
ATOM 795 C CA . SER A 1 107 ? 0.350 2.780 -31.340 1.00 95.50 107 SER A CA 1
ATOM 796 C C . SER A 1 107 ? 0.452 1.720 -32.437 1.00 95.50 107 SER A C 1
ATOM 798 O O . SER A 1 107 ? -0.329 0.771 -32.460 1.00 95.50 107 SER A O 1
ATOM 800 N N . SER A 1 108 ? 1.446 1.827 -33.326 1.00 97.00 108 SER A N 1
ATOM 801 C CA . SER A 1 108 ? 1.695 0.764 -34.309 1.00 97.00 108 SER A CA 1
ATOM 802 C C . SER A 1 108 ? 2.042 -0.557 -33.610 1.00 97.00 108 SER A C 1
ATOM 804 O O . SER A 1 108 ? 2.607 -0.558 -32.514 1.00 97.00 108 SER A O 1
ATOM 806 N N . GLN A 1 109 ? 1.753 -1.691 -34.253 1.00 96.06 109 GLN A N 1
ATOM 807 C CA . GLN A 1 109 ? 2.026 -3.017 -33.681 1.00 96.06 109 GLN A CA 1
ATOM 808 C C . GLN A 1 109 ? 3.502 -3.210 -33.295 1.00 96.06 109 GLN A C 1
ATOM 810 O O . GLN A 1 109 ? 3.794 -3.843 -32.280 1.00 96.06 109 GLN A O 1
ATOM 815 N N . ASP A 1 110 ? 4.435 -2.630 -34.059 1.00 97.38 110 ASP A N 1
ATOM 816 C CA . ASP A 1 110 ? 5.865 -2.675 -33.729 1.00 97.38 110 ASP A CA 1
ATOM 817 C C . ASP A 1 110 ? 6.156 -1.943 -32.407 1.00 97.38 110 ASP A C 1
ATOM 819 O O . ASP A 1 110 ? 6.810 -2.499 -31.524 1.00 97.38 110 ASP A O 1
ATOM 823 N N . TYR A 1 111 ? 5.592 -0.746 -32.205 1.00 96.88 111 TYR A N 1
ATOM 824 C CA . TYR A 1 111 ? 5.717 -0.021 -30.936 1.00 96.88 111 TYR A CA 1
ATOM 825 C C . TYR A 1 111 ? 5.042 -0.750 -29.778 1.00 96.88 111 TYR A C 1
ATOM 827 O O . TYR A 1 111 ? 5.627 -0.834 -28.698 1.00 96.88 111 TYR A O 1
ATOM 835 N N . GLN A 1 112 ? 3.852 -1.316 -29.995 1.00 96.62 112 GLN A N 1
ATOM 836 C CA . GLN A 1 112 ? 3.170 -2.103 -28.969 1.00 96.62 112 GLN A CA 1
ATOM 837 C C . GLN A 1 112 ? 4.028 -3.298 -28.529 1.00 96.62 112 GLN A C 1
ATOM 839 O O . GLN A 1 112 ? 4.233 -3.513 -27.335 1.00 96.62 112 GLN A O 1
ATOM 844 N N . SER A 1 113 ? 4.610 -4.027 -29.489 1.00 96.50 113 SER A N 1
ATOM 845 C CA . SER A 1 113 ? 5.498 -5.160 -29.211 1.00 96.50 113 SER A CA 1
ATOM 846 C C . SER A 1 113 ? 6.765 -4.737 -28.466 1.00 96.50 113 SER A C 1
ATOM 848 O O . SER A 1 113 ? 7.182 -5.412 -27.523 1.00 96.50 113 SER A O 1
ATOM 850 N N . ARG A 1 114 ? 7.383 -3.611 -28.847 1.00 97.50 114 ARG A N 1
ATOM 851 C CA . ARG A 1 114 ? 8.574 -3.078 -28.164 1.00 97.50 114 ARG A CA 1
ATOM 852 C C . ARG A 1 114 ? 8.271 -2.652 -26.733 1.00 97.50 114 ARG A C 1
ATOM 854 O O . ARG A 1 114 ? 9.017 -3.031 -25.835 1.00 97.50 114 ARG A O 1
ATOM 861 N N . ALA A 1 115 ? 7.178 -1.925 -26.517 1.00 96.50 115 ALA A N 1
ATOM 862 C CA . ALA A 1 115 ? 6.753 -1.504 -25.186 1.00 96.50 115 ALA A CA 1
ATOM 863 C C . ALA A 1 115 ? 6.454 -2.717 -24.293 1.00 96.50 115 ALA A C 1
ATOM 865 O O . ALA A 1 115 ? 6.964 -2.804 -23.178 1.00 96.50 115 ALA A O 1
ATOM 866 N N . PHE A 1 116 ? 5.729 -3.713 -24.815 1.00 94.69 116 PHE A N 1
ATOM 867 C CA . PHE A 1 116 ? 5.483 -4.966 -24.102 1.00 94.69 116 PHE A CA 1
ATOM 868 C C . PHE A 1 116 ? 6.784 -5.693 -23.734 1.00 94.69 116 PHE A C 1
ATOM 870 O O . PHE A 1 116 ? 6.940 -6.139 -22.597 1.00 94.69 116 PHE A O 1
ATOM 877 N N . LYS A 1 117 ? 7.745 -5.795 -24.665 1.00 96.31 117 LYS A N 1
ATOM 878 C CA . LYS A 1 117 ? 9.059 -6.405 -24.400 1.00 96.31 117 LYS A CA 1
ATOM 879 C C . LYS A 1 117 ? 9.840 -5.645 -23.333 1.00 96.31 117 LYS A C 1
ATOM 881 O O . LYS A 1 117 ? 10.464 -6.288 -22.497 1.00 96.31 117 LYS A O 1
ATOM 886 N N . PHE A 1 118 ? 9.792 -4.315 -23.345 1.00 95.31 118 PHE A N 1
ATOM 887 C CA . PHE A 1 118 ? 10.428 -3.481 -22.329 1.00 95.31 118 PHE A CA 1
ATOM 888 C C . PHE A 1 118 ? 9.808 -3.705 -20.944 1.00 95.31 118 PHE A C 1
ATOM 890 O O . PHE A 1 118 ? 10.530 -4.059 -20.016 1.00 95.31 118 PHE A O 1
ATOM 897 N N . PHE A 1 119 ? 8.480 -3.613 -20.813 1.00 94.06 119 PHE A N 1
ATOM 898 C CA . PHE A 1 119 ? 7.795 -3.883 -19.543 1.00 94.06 119 PHE A CA 1
ATOM 899 C C . PHE A 1 119 ? 8.020 -5.319 -19.055 1.00 94.06 119 PHE A C 1
ATOM 901 O O . PHE A 1 119 ? 8.242 -5.556 -17.868 1.00 94.06 119 PHE A O 1
ATOM 908 N N . SER A 1 120 ? 8.035 -6.288 -19.973 1.00 92.12 120 SER A N 1
ATOM 909 C CA . SER A 1 120 ? 8.381 -7.675 -19.655 1.00 92.12 120 SER A CA 1
ATOM 910 C C . SER A 1 120 ? 9.821 -7.796 -19.168 1.00 92.12 120 SER A C 1
ATOM 912 O O . SER A 1 120 ? 10.082 -8.552 -18.245 1.00 92.12 120 SER A O 1
ATOM 914 N N . TYR A 1 121 ? 10.762 -7.071 -19.778 1.00 93.38 121 TYR A N 1
ATOM 915 C CA . TYR A 1 121 ? 12.165 -7.084 -19.381 1.00 93.38 121 TYR A CA 1
ATOM 916 C C . TYR A 1 121 ? 12.351 -6.517 -17.974 1.00 93.38 121 TYR A C 1
ATOM 918 O O . TYR A 1 121 ? 12.871 -7.235 -17.130 1.00 93.38 121 TYR A O 1
ATOM 926 N N . ILE A 1 122 ? 11.896 -5.291 -17.697 1.00 90.31 122 ILE A N 1
ATOM 927 C CA . ILE A 1 122 ? 12.101 -4.661 -16.378 1.00 90.31 122 ILE A CA 1
ATOM 928 C C . ILE A 1 122 ? 11.389 -5.429 -15.265 1.00 90.31 122 ILE A C 1
ATOM 930 O O . ILE A 1 122 ? 11.878 -5.511 -14.148 1.00 90.31 122 ILE A O 1
ATOM 934 N N . SER A 1 123 ? 10.250 -6.051 -15.580 1.00 90.31 123 SER A N 1
ATOM 935 C CA . SER A 1 123 ? 9.506 -6.792 -14.576 1.00 90.31 123 SER A CA 1
ATOM 936 C C . SER A 1 123 ? 10.049 -8.197 -14.350 1.00 90.31 123 SER A C 1
ATOM 938 O O . SER A 1 123 ? 9.637 -8.793 -13.370 1.00 90.31 123 SER A O 1
ATOM 940 N N . LYS A 1 124 ? 10.908 -8.791 -15.191 1.00 91.81 124 LYS A N 1
ATOM 941 C CA . LYS A 1 124 ? 11.387 -10.178 -14.981 1.00 91.81 124 LYS A CA 1
ATOM 942 C C . LYS A 1 124 ? 11.973 -10.369 -13.575 1.00 91.81 124 LYS A C 1
ATOM 944 O O . LYS A 1 124 ? 12.701 -9.482 -13.159 1.00 91.81 124 LYS A O 1
ATOM 949 N N . PRO A 1 125 ? 11.753 -11.518 -12.900 1.00 90.19 125 PRO A N 1
ATOM 950 C CA . PRO A 1 125 ? 12.246 -11.755 -11.537 1.00 90.19 125 PRO A CA 1
ATOM 951 C C . PRO A 1 125 ? 13.722 -11.401 -11.316 1.00 90.19 125 PRO A C 1
ATOM 953 O O . PRO A 1 125 ? 14.045 -10.771 -10.315 1.00 90.19 125 PRO A O 1
ATOM 956 N N . ASP A 1 126 ? 14.585 -11.762 -12.269 1.00 89.12 126 ASP A N 1
ATOM 957 C CA . ASP A 1 126 ? 16.032 -11.524 -12.183 1.00 89.12 126 ASP A CA 1
ATOM 958 C C . ASP A 1 126 ? 16.415 -10.046 -12.343 1.00 89.12 126 ASP A C 1
ATOM 960 O O . ASP A 1 126 ? 17.458 -9.645 -11.855 1.00 89.12 126 ASP A O 1
ATOM 964 N N . ASN A 1 127 ? 15.577 -9.236 -12.998 1.00 91.56 127 ASN A N 1
ATOM 965 C CA . ASN A 1 127 ? 15.822 -7.804 -13.191 1.00 91.56 127 ASN A CA 1
ATOM 966 C C . ASN A 1 127 ? 15.115 -6.971 -12.116 1.00 91.56 127 ASN A C 1
ATOM 968 O O . ASN A 1 127 ? 15.659 -6.007 -11.594 1.00 91.56 127 ASN A O 1
ATOM 972 N N . SER A 1 128 ? 13.885 -7.356 -11.777 1.00 92.88 128 SER A N 1
ATOM 973 C CA . SER A 1 128 ? 13.021 -6.613 -10.868 1.00 92.88 128 SER A CA 1
ATOM 974 C C . SER A 1 128 ? 13.555 -6.561 -9.447 1.00 92.88 128 SER A C 1
ATOM 976 O O . SER A 1 128 ? 13.249 -5.625 -8.713 1.00 92.88 128 SER A O 1
ATOM 978 N N . ILE A 1 129 ? 14.296 -7.593 -9.039 1.00 93.31 129 ILE A N 1
ATOM 979 C CA . ILE A 1 129 ? 14.850 -7.674 -7.692 1.00 93.31 129 ILE A CA 1
ATOM 980 C C . ILE A 1 129 ? 15.968 -6.652 -7.481 1.00 93.31 129 ILE A C 1
ATOM 982 O O . ILE A 1 129 ? 16.033 -6.074 -6.403 1.00 93.31 129 ILE A O 1
ATOM 986 N N . ASP A 1 130 ? 16.784 -6.376 -8.501 1.00 93.56 130 ASP A N 1
ATOM 987 C CA . ASP A 1 130 ? 17.880 -5.409 -8.403 1.00 93.56 130 ASP A CA 1
ATOM 988 C C . ASP A 1 130 ? 17.333 -4.005 -8.125 1.00 93.56 130 ASP A C 1
ATOM 990 O O . ASP A 1 130 ? 17.774 -3.339 -7.189 1.00 93.56 130 ASP A O 1
ATOM 994 N N . ASP A 1 131 ? 16.291 -3.608 -8.861 1.00 92.31 131 ASP A N 1
ATOM 995 C CA . ASP A 1 131 ? 15.590 -2.343 -8.644 1.00 92.31 131 ASP A CA 1
ATOM 996 C C . ASP A 1 131 ? 14.974 -2.268 -7.241 1.00 92.31 131 ASP A C 1
ATOM 998 O O . ASP A 1 131 ? 15.079 -1.247 -6.570 1.00 92.31 131 ASP A O 1
ATOM 1002 N N . VAL A 1 132 ? 14.334 -3.340 -6.766 1.00 93.19 132 VAL A N 1
ATOM 1003 C CA . VAL A 1 132 ? 13.695 -3.364 -5.438 1.00 93.19 132 VAL A CA 1
ATOM 1004 C C . VAL A 1 132 ? 14.723 -3.268 -4.312 1.00 93.19 132 VAL A C 1
ATOM 1006 O O . VAL A 1 132 ? 14.486 -2.581 -3.318 1.00 93.19 132 VAL A O 1
ATOM 1009 N N . LEU A 1 133 ? 15.867 -3.933 -4.465 1.00 93.94 133 LEU A N 1
ATOM 1010 C CA . LEU A 1 133 ? 16.926 -3.960 -3.463 1.00 93.94 133 LEU A CA 1
ATOM 1011 C C . LEU A 1 133 ? 17.798 -2.702 -3.469 1.00 93.94 133 LEU A C 1
ATOM 1013 O O . LEU A 1 133 ? 18.420 -2.404 -2.451 1.00 93.94 133 LEU A O 1
ATOM 1017 N N . ASP A 1 134 ? 17.841 -1.941 -4.559 1.00 91.94 134 ASP A N 1
ATOM 1018 C CA . ASP A 1 134 ? 18.559 -0.669 -4.591 1.00 91.94 134 ASP A CA 1
ATOM 1019 C C . ASP A 1 134 ? 17.964 0.318 -3.568 1.00 91.94 134 ASP A C 1
ATOM 1021 O O . ASP A 1 134 ? 16.798 0.715 -3.646 1.00 91.94 134 ASP A O 1
ATOM 1025 N N . LEU A 1 135 ? 18.796 0.723 -2.602 1.00 87.56 135 LEU A N 1
ATOM 1026 C CA . LEU A 1 135 ? 18.472 1.686 -1.544 1.00 87.56 135 LEU A CA 1
ATOM 1027 C C . LEU A 1 135 ? 18.142 3.084 -2.082 1.00 87.56 135 LEU A C 1
ATOM 1029 O O . LEU A 1 135 ? 17.556 3.895 -1.370 1.00 87.56 135 LEU A O 1
ATOM 1033 N N . THR A 1 136 ? 18.574 3.392 -3.302 1.00 84.88 136 THR A N 1
ATOM 1034 C CA . THR A 1 136 ? 18.375 4.690 -3.951 1.00 84.88 136 THR A CA 1
ATOM 1035 C C . THR A 1 136 ? 17.177 4.705 -4.894 1.00 84.88 136 THR A C 1
ATOM 1037 O O . THR A 1 136 ? 16.748 5.782 -5.312 1.00 84.88 136 THR A O 1
ATOM 1040 N N . SER A 1 137 ? 16.604 3.539 -5.208 1.00 87.62 137 SER A N 1
ATOM 1041 C CA . SER A 1 137 ? 15.428 3.464 -6.064 1.00 87.62 137 SER A CA 1
ATOM 1042 C C . SER A 1 137 ? 14.147 3.716 -5.260 1.00 87.62 137 SER A C 1
ATOM 1044 O O . SER A 1 137 ? 13.984 3.234 -4.137 1.00 87.62 137 SER A O 1
ATOM 1046 N N . GLY A 1 138 ? 13.185 4.404 -5.875 1.00 82.38 138 GLY A N 1
ATOM 1047 C CA . GLY A 1 138 ? 11.809 4.521 -5.369 1.00 82.38 138 GLY A CA 1
ATOM 1048 C C . GLY A 1 138 ? 10.916 3.342 -5.768 1.00 82.38 138 GLY A C 1
ATOM 1049 O O . GLY A 1 138 ? 9.715 3.516 -5.949 1.00 82.38 138 GLY A O 1
ATOM 1050 N N . ILE A 1 139 ? 11.503 2.172 -6.043 1.00 87.75 139 ILE A N 1
ATOM 1051 C CA . ILE A 1 139 ? 10.767 0.984 -6.479 1.00 87.75 139 ILE A CA 1
ATOM 1052 C C . ILE A 1 139 ? 10.558 0.063 -5.278 1.00 87.75 139 ILE A C 1
ATOM 1054 O O . ILE A 1 139 ? 11.502 -0.554 -4.779 1.00 87.75 139 ILE A O 1
ATOM 1058 N N . ASP A 1 140 ? 9.305 -0.034 -4.844 1.00 88.38 140 ASP A N 1
ATOM 1059 C CA . ASP A 1 140 ? 8.851 -0.957 -3.806 1.00 88.38 140 ASP A CA 1
ATOM 1060 C C . ASP A 1 140 ? 8.586 -2.371 -4.355 1.00 88.38 140 ASP A C 1
ATOM 1062 O O . ASP A 1 140 ? 8.443 -2.567 -5.566 1.00 88.38 140 ASP A O 1
ATOM 1066 N N . PRO A 1 141 ? 8.480 -3.398 -3.493 1.00 90.19 141 PRO A N 1
ATOM 1067 C CA . PRO A 1 141 ? 8.110 -4.745 -3.906 1.00 90.19 141 PRO A CA 1
ATOM 1068 C C . PRO A 1 141 ? 6.773 -4.810 -4.659 1.00 90.19 141 PRO A C 1
ATOM 1070 O O . PRO A 1 141 ? 5.705 -4.582 -4.104 1.00 90.19 141 PRO A O 1
ATOM 1073 N N . TYR A 1 142 ? 6.821 -5.237 -5.921 1.00 88.94 142 TYR A N 1
ATOM 1074 C CA . TYR A 1 142 ? 5.630 -5.427 -6.764 1.00 88.94 142 TYR A CA 1
ATOM 1075 C C . TYR A 1 142 ? 5.406 -6.883 -7.215 1.00 88.94 142 TYR A C 1
ATOM 1077 O O . TYR A 1 142 ? 4.567 -7.163 -8.073 1.00 88.94 142 TYR A O 1
ATOM 1085 N N . ARG A 1 143 ? 6.160 -7.837 -6.653 1.00 89.88 143 ARG A N 1
ATOM 1086 C CA . ARG A 1 143 ? 5.984 -9.281 -6.874 1.00 89.88 143 ARG A CA 1
ATOM 1087 C C . ARG A 1 143 ? 5.869 -9.999 -5.542 1.00 89.88 143 ARG A C 1
ATOM 1089 O O . ARG A 1 143 ? 6.622 -9.703 -4.620 1.00 89.88 143 ARG A O 1
ATOM 1096 N N . SER A 1 144 ? 5.035 -11.034 -5.480 1.00 89.38 144 SER A N 1
ATOM 1097 C CA . SER A 1 144 ? 4.932 -11.889 -4.289 1.00 89.38 144 SER A CA 1
ATOM 1098 C C . SER A 1 144 ? 6.278 -12.513 -3.899 1.00 89.38 144 SER A C 1
ATOM 1100 O O . SER A 1 144 ? 6.567 -12.656 -2.718 1.00 89.38 144 SER A O 1
ATOM 1102 N N . SER A 1 145 ? 7.138 -12.826 -4.877 1.00 91.69 145 SER A N 1
ATOM 1103 C CA . SER A 1 145 ? 8.488 -13.349 -4.627 1.00 91.69 145 SER A CA 1
ATOM 1104 C C . SER A 1 145 ? 9.406 -12.352 -3.916 1.00 91.69 145 SER A C 1
ATOM 1106 O O . SER A 1 145 ? 10.283 -12.777 -3.176 1.00 91.69 145 SER A O 1
ATOM 1108 N N . HIS A 1 146 ? 9.206 -11.043 -4.103 1.00 93.12 146 HIS A N 1
ATOM 1109 C CA . HIS A 1 146 ? 9.981 -10.019 -3.395 1.00 93.12 146 HIS A CA 1
ATOM 1110 C C . HIS A 1 146 ? 9.618 -9.962 -1.908 1.00 93.12 146 HIS A C 1
ATOM 1112 O O . HIS A 1 146 ? 10.471 -9.648 -1.084 1.00 93.12 146 HIS A O 1
ATOM 1118 N N . LEU A 1 147 ? 8.365 -10.293 -1.579 1.00 92.50 147 LEU A N 1
ATOM 1119 C CA . LEU A 1 147 ? 7.788 -10.212 -0.237 1.00 92.50 147 LEU A CA 1
ATOM 1120 C C . LEU A 1 147 ? 7.862 -11.524 0.550 1.00 92.50 147 LEU A C 1
ATOM 1122 O O . LEU A 1 147 ? 7.461 -11.567 1.706 1.00 92.50 147 LEU A O 1
ATOM 1126 N N . GLN A 1 148 ? 8.361 -12.606 -0.049 1.00 93.19 148 GLN A N 1
ATOM 1127 C CA . GLN A 1 148 ? 8.377 -13.910 0.605 1.00 93.19 148 GLN A CA 1
ATOM 1128 C C . GLN A 1 148 ? 9.298 -13.884 1.843 1.00 93.19 148 GLN A C 1
ATOM 1130 O O . GLN A 1 148 ? 10.509 -13.695 1.677 1.00 93.19 148 GLN A O 1
ATOM 1135 N N . PRO A 1 149 ? 8.789 -14.136 3.066 1.00 92.94 149 PRO A N 1
ATOM 1136 C CA . PRO A 1 149 ? 9.591 -14.103 4.289 1.00 92.94 149 PRO A CA 1
ATOM 1137 C C . PRO A 1 149 ? 10.384 -15.412 4.451 1.00 92.94 149 PRO A C 1
ATOM 1139 O O . PRO A 1 149 ? 10.114 -16.236 5.321 1.00 92.94 149 PRO A O 1
ATOM 1142 N N . SER A 1 150 ? 11.346 -15.640 3.555 1.00 94.69 150 SER A N 1
ATOM 1143 C CA . SER A 1 150 ? 12.249 -16.797 3.569 1.00 94.69 150 SER A CA 1
ATOM 1144 C C . SER A 1 150 ? 13.668 -16.383 3.950 1.00 94.69 150 SER A C 1
ATOM 1146 O O . SER A 1 150 ? 14.065 -15.243 3.717 1.00 94.69 150 SER A O 1
ATOM 1148 N N . ALA A 1 151 ? 14.456 -17.320 4.484 1.00 95.75 151 ALA A N 1
ATOM 1149 C CA . ALA A 1 151 ? 15.854 -17.066 4.836 1.00 95.75 151 ALA A CA 1
ATOM 1150 C C . ALA A 1 151 ? 16.693 -16.621 3.625 1.00 95.75 151 ALA A C 1
ATOM 1152 O O . ALA A 1 151 ? 17.525 -15.730 3.752 1.00 95.75 151 ALA A O 1
ATOM 1153 N N . GLU A 1 152 ? 16.448 -17.202 2.447 1.00 95.00 152 GLU A N 1
ATOM 1154 C CA . GLU A 1 152 ? 17.141 -16.817 1.215 1.00 95.00 152 GLU A CA 1
ATOM 1155 C C . GLU A 1 152 ? 16.794 -15.384 0.802 1.00 95.00 152 GLU A C 1
ATOM 1157 O O . GLU A 1 152 ? 17.689 -14.595 0.513 1.00 95.00 152 GLU A O 1
ATOM 1162 N N . ASN A 1 153 ? 15.508 -15.022 0.808 1.00 94.94 153 ASN A N 1
ATOM 1163 C CA . ASN A 1 153 ? 15.098 -13.668 0.449 1.00 94.94 153 ASN A CA 1
ATOM 1164 C C . ASN A 1 153 ? 15.621 -12.651 1.474 1.00 94.94 153 ASN A C 1
ATOM 1166 O O . ASN A 1 153 ? 16.227 -11.657 1.093 1.00 94.94 153 ASN A O 1
ATOM 1170 N N . LEU A 1 154 ? 15.496 -12.937 2.774 1.00 95.88 154 LEU A N 1
ATOM 1171 C CA . LEU A 1 154 ? 16.058 -12.096 3.834 1.00 95.88 154 LEU A CA 1
ATOM 1172 C C . LEU A 1 154 ? 17.575 -11.897 3.667 1.00 95.88 154 LEU A C 1
ATOM 1174 O O . LEU A 1 154 ? 18.071 -10.788 3.856 1.00 95.88 154 LEU A O 1
ATOM 1178 N N . ALA A 1 155 ? 18.311 -12.937 3.264 1.00 96.25 155 ALA A N 1
ATOM 1179 C CA . ALA A 1 155 ? 19.737 -12.828 2.962 1.00 96.25 155 ALA A CA 1
ATOM 1180 C C . ALA A 1 155 ? 20.010 -11.875 1.784 1.00 96.25 155 ALA A C 1
ATOM 1182 O O . ALA A 1 155 ? 20.952 -11.091 1.853 1.00 96.25 155 ALA A O 1
ATOM 1183 N N . ARG A 1 156 ? 19.168 -11.882 0.739 1.00 95.06 156 ARG A N 1
ATOM 1184 C CA . ARG A 1 156 ? 19.277 -10.931 -0.384 1.00 95.06 156 ARG A CA 1
ATOM 1185 C C . ARG A 1 156 ? 19.103 -9.490 0.099 1.00 95.06 156 ARG A C 1
ATOM 1187 O O . ARG A 1 156 ? 19.996 -8.678 -0.111 1.00 95.06 156 ARG A O 1
ATOM 1194 N N . TRP A 1 157 ? 18.024 -9.198 0.825 1.00 95.12 157 TRP A N 1
ATOM 1195 C CA . TRP A 1 157 ? 17.772 -7.865 1.388 1.00 95.12 157 TRP A CA 1
ATOM 1196 C C . TRP A 1 157 ? 18.893 -7.398 2.323 1.00 95.12 157 TRP A C 1
ATOM 1198 O O . TRP A 1 157 ? 19.437 -6.311 2.155 1.00 95.12 157 TRP A O 1
ATOM 1208 N N . THR A 1 158 ? 19.307 -8.231 3.275 1.00 93.38 158 THR A N 1
ATOM 1209 C CA . THR A 1 158 ? 20.373 -7.858 4.222 1.00 93.38 158 THR A CA 1
ATOM 1210 C C . THR A 1 158 ? 21.727 -7.668 3.536 1.00 93.38 158 THR A C 1
ATOM 1212 O O . THR A 1 158 ? 22.471 -6.759 3.901 1.00 93.38 158 THR A O 1
ATOM 1215 N N . SER A 1 159 ? 22.028 -8.441 2.484 1.00 93.62 159 SER A N 1
ATOM 1216 C CA . SER A 1 159 ? 23.235 -8.234 1.670 1.00 93.62 159 SER A CA 1
ATOM 1217 C C . SER A 1 159 ? 23.246 -6.895 0.923 1.00 93.62 159 SER A C 1
ATOM 1219 O O . SER A 1 159 ? 24.319 -6.352 0.668 1.00 93.62 159 SER A O 1
ATOM 1221 N N . SER A 1 160 ? 22.067 -6.326 0.653 1.00 92.44 160 SER A N 1
ATOM 1222 C CA . SER A 1 160 ? 21.888 -5.002 0.044 1.00 92.44 160 SER A CA 1
ATOM 1223 C C . SER A 1 160 ? 21.869 -3.852 1.059 1.00 92.44 160 SER A C 1
ATOM 1225 O O . SER A 1 160 ? 21.615 -2.711 0.685 1.00 92.44 160 SER A O 1
ATOM 1227 N N . GLY A 1 161 ? 22.160 -4.120 2.338 1.00 89.00 161 GLY A N 1
ATOM 1228 C CA . GLY A 1 161 ? 22.324 -3.091 3.371 1.00 89.00 161 GLY A CA 1
ATOM 1229 C C . GLY A 1 161 ? 21.085 -2.808 4.223 1.00 89.00 161 GLY A C 1
ATOM 1230 O O . GLY A 1 161 ? 21.096 -1.853 4.998 1.00 89.00 161 GLY A O 1
ATOM 1231 N N . TYR A 1 162 ? 20.035 -3.625 4.114 1.00 91.06 162 TYR A N 1
ATOM 1232 C CA . TYR A 1 162 ? 18.860 -3.520 4.981 1.00 91.06 162 TYR A CA 1
ATOM 1233 C C . TYR A 1 162 ? 19.084 -4.216 6.330 1.00 91.06 162 TYR A C 1
ATOM 1235 O O . TYR A 1 162 ? 19.782 -5.227 6.425 1.00 91.06 162 TYR A O 1
ATOM 1243 N N . ASP A 1 163 ? 18.453 -3.692 7.381 1.00 90.38 163 ASP A N 1
ATOM 1244 C CA . ASP A 1 163 ? 18.456 -4.313 8.707 1.00 90.38 163 ASP A CA 1
ATOM 1245 C C . ASP A 1 163 ? 17.627 -5.607 8.720 1.00 90.38 163 ASP A C 1
ATOM 1247 O O . ASP A 1 163 ? 16.538 -5.654 8.147 1.00 90.38 163 ASP A O 1
ATOM 1251 N N . ALA A 1 164 ? 18.130 -6.660 9.367 1.00 90.62 164 ALA A N 1
ATOM 1252 C CA . ALA A 1 164 ? 17.516 -7.985 9.312 1.00 90.62 164 ALA A CA 1
ATOM 1253 C C . ALA A 1 164 ? 16.144 -8.042 10.000 1.00 90.62 164 ALA A C 1
ATOM 1255 O O . ALA A 1 164 ? 15.199 -8.587 9.425 1.00 90.62 164 ALA A O 1
ATOM 1256 N N . ASP A 1 165 ? 16.021 -7.458 11.193 1.00 90.00 165 ASP A N 1
ATOM 1257 C CA . ASP A 1 165 ? 14.788 -7.513 11.981 1.00 90.00 165 ASP A CA 1
ATOM 1258 C C . ASP A 1 165 ? 13.703 -6.646 11.336 1.00 90.00 165 ASP A C 1
ATOM 1260 O O . ASP A 1 165 ? 12.572 -7.102 11.138 1.00 90.00 165 ASP A O 1
ATOM 1264 N N . ALA A 1 166 ? 14.063 -5.428 10.915 1.00 90.88 166 ALA A N 1
ATOM 1265 C CA . ALA A 1 166 ? 13.154 -4.551 10.187 1.00 90.88 166 ALA A CA 1
ATOM 1266 C C . ALA A 1 166 ? 12.715 -5.175 8.854 1.00 90.88 166 ALA A C 1
ATOM 1268 O O . ALA A 1 166 ? 11.536 -5.130 8.513 1.00 90.88 166 ALA A O 1
ATOM 1269 N N . THR A 1 167 ? 13.630 -5.806 8.111 1.00 93.44 167 THR A N 1
ATOM 1270 C CA . THR A 1 167 ? 13.290 -6.475 6.846 1.00 93.44 167 THR A CA 1
ATOM 1271 C C . THR A 1 167 ? 12.337 -7.638 7.070 1.00 93.44 167 THR A C 1
ATOM 1273 O O . THR A 1 167 ? 11.351 -7.765 6.349 1.00 93.44 167 THR A O 1
ATOM 1276 N N . LEU A 1 168 ? 12.594 -8.494 8.060 1.00 94.00 168 LEU A N 1
ATOM 1277 C CA . LEU A 1 168 ? 11.709 -9.621 8.337 1.00 94.00 168 LEU A CA 1
ATOM 1278 C C . LEU A 1 168 ? 10.293 -9.136 8.673 1.00 94.00 168 LEU A C 1
ATOM 1280 O O . LEU A 1 168 ? 9.329 -9.653 8.105 1.00 94.00 168 LEU A O 1
ATOM 1284 N N . ALA A 1 169 ? 10.179 -8.109 9.521 1.00 93.31 169 ALA A N 1
ATOM 1285 C CA . ALA A 1 169 ? 8.901 -7.488 9.852 1.00 93.31 169 ALA A CA 1
ATOM 1286 C C . ALA A 1 169 ? 8.220 -6.876 8.616 1.00 93.31 169 ALA A C 1
ATOM 1288 O O . ALA A 1 169 ? 7.026 -7.085 8.413 1.00 93.31 169 ALA A O 1
ATOM 1289 N N . TYR A 1 170 ? 8.970 -6.179 7.756 1.00 93.75 170 TYR A N 1
ATOM 1290 C CA . TYR A 1 170 ? 8.463 -5.608 6.505 1.00 93.75 170 TYR A CA 1
ATOM 1291 C C . TYR A 1 170 ? 7.863 -6.679 5.589 1.00 93.75 170 TYR A C 1
ATOM 1293 O O . TYR A 1 170 ? 6.706 -6.581 5.183 1.00 93.75 170 TYR A O 1
ATOM 1301 N N . LEU A 1 171 ? 8.634 -7.730 5.297 1.00 94.69 171 LEU A N 1
ATOM 1302 C CA . LEU A 1 171 ? 8.216 -8.808 4.401 1.00 94.69 171 LEU A CA 1
ATOM 1303 C C . LEU A 1 171 ? 6.971 -9.528 4.936 1.00 94.69 171 LEU A C 1
ATOM 1305 O O . LEU A 1 171 ? 6.041 -9.791 4.174 1.00 94.69 171 LEU A O 1
ATOM 1309 N N . GLN A 1 172 ? 6.929 -9.806 6.243 1.00 94.31 172 GLN A N 1
ATOM 1310 C CA . GLN A 1 172 ? 5.782 -10.446 6.892 1.00 94.31 172 GLN A CA 1
ATOM 1311 C C . GLN A 1 172 ? 4.535 -9.563 6.838 1.00 94.31 172 GLN A C 1
ATOM 1313 O O . GLN A 1 172 ? 3.524 -9.985 6.280 1.00 94.31 172 GLN A O 1
ATOM 1318 N N . VAL A 1 173 ? 4.618 -8.328 7.345 1.00 93.06 173 VAL A N 1
ATOM 1319 C CA . VAL A 1 173 ? 3.468 -7.416 7.433 1.00 93.06 173 VAL A CA 1
ATOM 1320 C C . VAL A 1 173 ? 2.882 -7.141 6.052 1.00 93.06 173 VAL A C 1
ATOM 1322 O O . VAL A 1 173 ? 1.679 -7.293 5.865 1.00 93.06 173 VAL A O 1
ATOM 1325 N N . ILE A 1 174 ? 3.709 -6.797 5.059 1.00 90.88 174 ILE A N 1
ATOM 1326 C CA . ILE A 1 174 ? 3.201 -6.478 3.719 1.00 90.88 174 ILE A CA 1
ATOM 1327 C C . ILE A 1 174 ? 2.619 -7.724 3.036 1.00 90.88 174 ILE A C 1
ATOM 1329 O O . ILE A 1 174 ? 1.565 -7.639 2.405 1.00 90.88 174 ILE A O 1
ATOM 1333 N N . SER A 1 175 ? 3.255 -8.894 3.176 1.00 91.44 175 SER A N 1
ATOM 1334 C CA . SER A 1 175 ? 2.712 -10.136 2.613 1.00 91.44 175 SER A CA 1
ATOM 1335 C C . SER A 1 175 ? 1.376 -10.527 3.255 1.00 91.44 175 SER A C 1
ATOM 1337 O O . SER A 1 175 ? 0.488 -11.011 2.554 1.00 91.44 175 SER A O 1
ATOM 1339 N N . GLU A 1 176 ? 1.228 -10.345 4.567 1.00 91.81 176 GLU A N 1
ATOM 1340 C CA . GLU A 1 176 ? -0.013 -10.628 5.294 1.00 91.81 176 GLU A CA 1
ATOM 1341 C C . GLU A 1 176 ? -1.117 -9.623 4.961 1.00 91.81 176 GLU A C 1
ATOM 1343 O O . GLU A 1 176 ? -2.276 -10.011 4.824 1.00 91.81 176 GLU A O 1
ATOM 1348 N N . ASP A 1 177 ? -0.772 -8.345 4.809 1.00 90.19 177 ASP A N 1
ATOM 1349 C CA . ASP A 1 177 ? -1.712 -7.272 4.483 1.00 90.19 177 ASP A CA 1
ATOM 1350 C C . ASP A 1 177 ? -2.275 -7.419 3.069 1.00 90.19 177 ASP A C 1
ATOM 1352 O O . ASP A 1 177 ? -3.486 -7.315 2.879 1.00 90.19 177 ASP A O 1
ATOM 1356 N N . LEU A 1 178 ? -1.424 -7.734 2.087 1.00 87.50 178 LEU A N 1
ATOM 1357 C CA . LEU A 1 178 ? -1.856 -8.004 0.710 1.00 87.50 178 LEU A CA 1
ATOM 1358 C C . LEU A 1 178 ? -2.675 -9.295 0.586 1.00 87.50 178 LEU A C 1
ATOM 1360 O O . LEU A 1 178 ? -3.482 -9.423 -0.333 1.00 87.50 178 LEU A O 1
ATOM 1364 N N . GLY A 1 179 ? -2.452 -10.256 1.485 1.00 88.00 179 GLY A N 1
ATOM 1365 C CA . GLY A 1 179 ? -3.215 -11.500 1.567 1.00 88.00 179 GLY A CA 1
ATOM 1366 C C . GLY A 1 179 ? 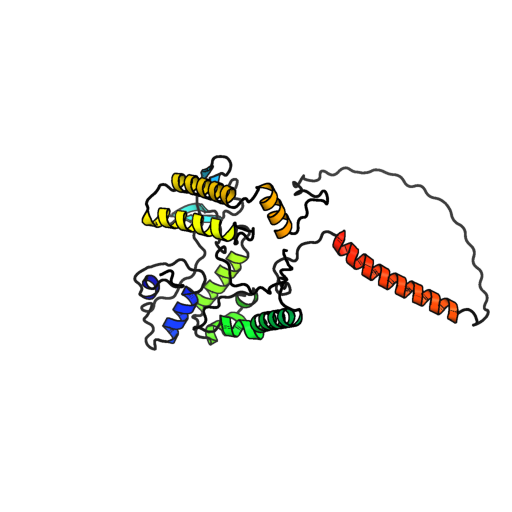-4.469 -11.411 2.439 1.00 88.00 179 GLY A C 1
ATOM 1367 O O . GLY A 1 179 ? -5.146 -12.422 2.607 1.00 88.00 179 GLY A O 1
ATOM 1368 N N . TYR A 1 180 ? -4.766 -10.249 3.027 1.00 90.44 180 TYR A N 1
ATOM 1369 C CA . TYR A 1 180 ? -5.872 -10.101 3.965 1.00 90.44 180 TYR A CA 1
ATOM 1370 C C . TYR A 1 180 ? -7.215 -9.993 3.238 1.00 90.44 180 TYR A C 1
ATOM 1372 O O . TYR A 1 180 ? -7.367 -9.187 2.325 1.00 90.44 180 TYR A O 1
ATOM 1380 N N . ASP A 1 181 ? -8.224 -10.736 3.693 1.00 89.50 181 ASP A N 1
ATOM 1381 C CA . ASP A 1 181 ? -9.540 -10.774 3.033 1.00 89.50 181 ASP A CA 1
ATOM 1382 C C . ASP A 1 181 ? -10.222 -9.397 2.945 1.00 89.50 181 ASP A C 1
ATOM 1384 O O . ASP A 1 181 ? -10.952 -9.122 1.996 1.00 89.50 181 ASP A O 1
ATOM 1388 N N . ASN A 1 182 ? -9.974 -8.521 3.926 1.00 89.06 182 ASN A N 1
ATOM 1389 C CA . ASN A 1 182 ? -10.529 -7.165 3.983 1.00 89.06 182 ASN A CA 1
ATOM 1390 C C . ASN A 1 182 ? -9.527 -6.083 3.527 1.00 89.06 182 ASN A C 1
ATOM 1392 O O . ASN A 1 182 ? -9.571 -4.950 4.010 1.00 89.06 182 ASN A O 1
ATOM 1396 N N . VAL A 1 183 ? -8.574 -6.431 2.657 1.00 89.44 183 VAL A N 1
ATOM 1397 C CA . VAL A 1 183 ? -7.642 -5.459 2.067 1.00 89.44 183 VAL A CA 1
ATOM 1398 C C . VAL A 1 183 ? -8.394 -4.432 1.213 1.00 89.44 183 VAL A C 1
ATOM 1400 O O . VAL A 1 183 ? -9.277 -4.767 0.421 1.00 89.44 183 VAL A O 1
ATOM 1403 N N . VAL A 1 184 ? -8.042 -3.157 1.362 1.00 85.69 184 VAL A N 1
ATOM 1404 C CA . VAL A 1 184 ? -8.588 -2.062 0.553 1.00 85.69 184 VAL A CA 1
ATOM 1405 C C . VAL A 1 184 ? -7.688 -1.869 -0.662 1.00 85.69 184 VAL A C 1
ATOM 1407 O O . VAL A 1 184 ? -6.514 -1.543 -0.510 1.00 85.69 184 VAL A O 1
ATOM 1410 N N . LEU A 1 185 ? -8.233 -2.060 -1.863 1.00 82.94 185 LEU A N 1
ATOM 1411 C CA . LEU A 1 185 ? -7.528 -1.903 -3.143 1.00 82.94 185 LEU A CA 1
ATOM 1412 C C . LEU A 1 185 ? -8.017 -0.656 -3.889 1.00 82.94 185 LEU A C 1
ATOM 1414 O O . LEU A 1 185 ? -9.132 -0.187 -3.649 1.00 82.94 185 LEU A O 1
ATOM 1418 N N . ASP A 1 186 ? -7.213 -0.129 -4.820 1.00 79.31 186 ASP A N 1
ATOM 1419 C CA . ASP A 1 186 ? -7.653 0.987 -5.666 1.00 79.31 186 ASP A CA 1
ATOM 1420 C C . ASP A 1 186 ? -8.912 0.638 -6.461 1.00 79.31 186 ASP A C 1
ATOM 1422 O O . ASP A 1 186 ? -9.035 -0.437 -7.062 1.00 79.31 186 ASP A O 1
ATOM 1426 N N . ILE A 1 187 ? -9.806 1.621 -6.560 1.00 77.56 187 ILE A N 1
ATOM 1427 C CA . ILE A 1 187 ? -10.953 1.555 -7.457 1.00 77.56 187 ILE A CA 1
ATOM 1428 C C . ILE A 1 187 ? -10.459 1.766 -8.891 1.00 77.56 187 ILE A C 1
ATOM 1430 O O . ILE A 1 187 ? -9.978 2.840 -9.247 1.00 77.56 187 ILE A O 1
ATOM 1434 N N . ARG A 1 188 ? -10.604 0.734 -9.730 1.00 77.75 188 ARG A N 1
ATOM 1435 C CA . ARG A 1 188 ? -10.196 0.741 -11.151 1.00 77.75 188 ARG A CA 1
ATOM 1436 C C . ARG A 1 188 ? -11.336 1.063 -12.119 1.00 77.75 188 ARG A C 1
ATOM 1438 O O . ARG A 1 188 ? -11.251 0.749 -13.301 1.00 77.75 188 ARG A O 1
ATOM 1445 N N . LEU A 1 189 ? -12.410 1.658 -11.611 1.00 78.25 189 LEU A N 1
ATOM 1446 C CA . LEU A 1 189 ? -13.511 2.143 -12.436 1.00 78.25 189 LEU A CA 1
ATOM 1447 C C . LEU A 1 189 ? -13.119 3.492 -13.046 1.00 78.25 189 LEU A C 1
ATOM 1449 O O . LEU A 1 189 ? -12.433 4.297 -12.406 1.00 78.25 189 LEU A O 1
ATOM 1453 N N . GLN A 1 190 ? -13.545 3.735 -14.284 1.00 74.31 190 GLN A N 1
ATOM 1454 C CA . GLN A 1 190 ? -13.291 5.004 -14.958 1.00 74.31 190 GLN A CA 1
ATOM 1455 C C . GLN A 1 190 ? -13.870 6.154 -14.129 1.00 74.31 190 GLN A C 1
ATOM 1457 O O . GLN A 1 190 ? -14.904 6.007 -13.480 1.00 74.31 190 GLN A O 1
ATOM 1462 N N . SER A 1 191 ? -13.164 7.286 -14.110 1.00 70.44 191 SER A N 1
ATOM 1463 C CA . SER A 1 191 ? -13.505 8.490 -13.333 1.00 70.44 191 SER A CA 1
ATOM 1464 C C . SER A 1 191 ? -13.503 8.326 -11.804 1.00 70.44 191 SER A C 1
ATOM 1466 O O . SER A 1 191 ? -13.388 9.323 -11.099 1.00 70.44 191 SER A O 1
ATOM 1468 N N . MET A 1 192 ? -13.513 7.102 -11.266 1.00 74.81 192 MET A N 1
ATOM 1469 C CA . MET A 1 192 ? -13.553 6.866 -9.820 1.00 74.81 192 MET A CA 1
ATOM 1470 C C . MET A 1 192 ? -12.205 7.023 -9.135 1.00 74.81 192 MET A C 1
ATOM 1472 O O . MET A 1 192 ? -12.163 7.488 -8.003 1.00 74.81 192 MET A O 1
ATOM 1476 N N . ALA A 1 193 ? -11.101 6.679 -9.801 1.00 69.94 193 ALA A N 1
ATOM 1477 C CA . ALA A 1 193 ? -9.782 6.731 -9.169 1.00 69.94 193 ALA A CA 1
ATOM 1478 C C . ALA A 1 193 ? -9.456 8.131 -8.611 1.00 69.94 193 ALA A C 1
ATOM 1480 O O . ALA A 1 193 ? -9.023 8.259 -7.467 1.00 69.94 193 ALA A O 1
ATOM 1481 N N . ASN A 1 194 ? -9.722 9.187 -9.385 1.00 70.38 194 ASN A N 1
ATOM 1482 C CA . ASN A 1 194 ? -9.478 10.563 -8.946 1.00 70.38 194 ASN A CA 1
ATOM 1483 C C . ASN A 1 194 ? -10.493 11.014 -7.895 1.00 70.38 194 ASN A C 1
ATOM 1485 O O . ASN A 1 194 ? -10.100 11.601 -6.892 1.00 70.38 194 ASN A O 1
ATOM 1489 N N . VAL A 1 195 ? -11.775 10.704 -8.090 1.00 75.25 195 VAL A N 1
ATOM 1490 C CA . VAL A 1 195 ? -12.842 11.089 -7.157 1.00 75.25 195 VAL A CA 1
ATOM 1491 C C . VAL A 1 195 ? -12.604 10.469 -5.781 1.00 75.25 195 VAL A C 1
ATOM 1493 O O . VAL A 1 195 ? -12.603 11.171 -4.773 1.00 75.25 195 VAL A O 1
ATOM 1496 N N . THR A 1 196 ? -12.306 9.171 -5.729 1.00 75.94 196 THR A N 1
ATOM 1497 C CA . THR A 1 196 ? -12.004 8.470 -4.479 1.00 75.94 196 THR A CA 1
ATOM 1498 C C . THR A 1 196 ? -10.765 9.022 -3.800 1.00 75.94 196 THR A C 1
ATOM 1500 O O . THR A 1 196 ? -10.799 9.233 -2.592 1.00 75.94 196 THR A O 1
ATOM 1503 N N . ARG A 1 197 ? -9.700 9.318 -4.550 1.00 75.06 197 ARG A N 1
ATOM 1504 C CA . ARG A 1 197 ? -8.486 9.915 -3.977 1.00 75.06 197 ARG A CA 1
ATOM 1505 C C . ARG A 1 197 ? -8.746 11.300 -3.398 1.00 75.06 197 ARG A C 1
ATOM 1507 O O . ARG A 1 197 ? -8.323 11.557 -2.278 1.00 75.06 197 ARG A O 1
ATOM 1514 N N . THR A 1 198 ? -9.459 12.163 -4.118 1.00 77.81 198 THR A N 1
ATOM 1515 C CA . THR A 1 198 ? -9.769 13.524 -3.661 1.00 77.81 198 THR A CA 1
ATOM 1516 C C . THR A 1 198 ? -10.640 13.511 -2.412 1.00 77.81 198 THR A C 1
ATOM 1518 O O . THR A 1 198 ? -10.306 14.165 -1.427 1.00 77.81 198 THR A O 1
ATOM 1521 N N . VAL A 1 199 ? -11.730 12.738 -2.424 1.00 82.12 199 VAL A N 1
ATOM 1522 C CA . VAL A 1 199 ? -12.643 12.649 -1.277 1.00 82.12 199 VAL A CA 1
ATOM 1523 C C . VAL A 1 199 ? -11.933 12.033 -0.073 1.00 82.12 199 VAL A C 1
ATOM 1525 O O . VAL A 1 199 ? -12.019 12.579 1.024 1.00 82.12 199 VAL A O 1
ATOM 1528 N N . LEU A 1 200 ? -11.175 10.947 -0.265 1.00 80.19 200 LEU A N 1
ATOM 1529 C CA . LEU A 1 200 ? -10.423 10.317 0.820 1.00 80.19 200 LEU A CA 1
ATOM 1530 C C . LEU A 1 200 ? -9.376 11.266 1.413 1.00 80.19 200 LEU A C 1
ATOM 1532 O O . LEU A 1 200 ? -9.274 11.365 2.633 1.00 80.19 200 LEU A O 1
ATOM 1536 N N . ALA A 1 201 ? -8.624 11.975 0.567 1.00 79.38 201 ALA A N 1
ATOM 1537 C CA . ALA A 1 201 ? -7.634 12.945 1.016 1.00 79.38 201 ALA A CA 1
ATOM 1538 C C . ALA A 1 201 ? -8.285 14.077 1.821 1.00 79.38 201 ALA A C 1
ATOM 1540 O O . ALA A 1 201 ? -7.782 14.424 2.884 1.00 79.38 201 ALA A O 1
ATOM 1541 N N . ALA A 1 202 ? -9.424 14.604 1.366 1.00 82.75 202 ALA A N 1
ATOM 1542 C CA . ALA A 1 202 ? -10.136 15.666 2.070 1.00 82.75 202 ALA A CA 1
ATOM 1543 C C . ALA A 1 202 ? -10.709 15.205 3.421 1.00 82.75 202 ALA A C 1
ATOM 1545 O O . ALA A 1 202 ? -10.585 15.915 4.417 1.00 82.75 202 ALA A O 1
ATOM 1546 N N . VAL A 1 203 ? -11.287 13.998 3.487 1.00 83.12 203 VAL A N 1
ATOM 1547 C CA . VAL A 1 203 ? -11.750 13.414 4.758 1.00 83.12 203 VAL A CA 1
ATOM 1548 C C . VAL A 1 203 ? -10.575 13.217 5.719 1.00 83.12 203 VAL A C 1
ATOM 1550 O O . VAL A 1 203 ? -10.673 13.586 6.889 1.00 83.12 203 VAL A O 1
ATOM 1553 N N . ALA A 1 204 ? -9.449 12.680 5.240 1.00 80.44 204 ALA A N 1
ATOM 1554 C CA . ALA A 1 204 ? -8.259 12.467 6.061 1.00 80.44 204 ALA A CA 1
ATOM 1555 C C . ALA A 1 204 ? -7.663 13.789 6.577 1.00 80.44 204 ALA A C 1
ATOM 1557 O O . ALA A 1 204 ? -7.323 13.890 7.758 1.00 80.44 204 ALA A O 1
ATOM 1558 N N . ASP A 1 205 ? -7.583 14.810 5.723 1.00 82.31 205 ASP A N 1
ATOM 1559 C CA . ASP A 1 205 ? -7.065 16.134 6.074 1.00 82.31 205 ASP A CA 1
ATOM 1560 C C . ASP A 1 205 ? -7.943 16.812 7.135 1.00 82.31 205 ASP A C 1
ATOM 1562 O O . ASP A 1 205 ? -7.447 17.221 8.186 1.00 82.31 205 ASP A O 1
ATOM 1566 N N . ASN A 1 206 ? -9.266 16.814 6.943 1.00 83.81 206 ASN A N 1
ATOM 1567 C CA . ASN A 1 206 ? -10.196 17.393 7.913 1.00 83.81 206 ASN A CA 1
ATOM 1568 C C . ASN A 1 206 ? -10.252 16.617 9.236 1.00 83.81 206 ASN A C 1
ATOM 1570 O O . ASN A 1 206 ? -10.429 17.230 10.289 1.00 83.81 206 ASN A O 1
ATOM 1574 N N . THR A 1 207 ? -10.070 15.294 9.205 1.00 79.56 207 THR A N 1
ATOM 1575 C CA . THR A 1 207 ? -9.958 14.490 10.434 1.00 79.56 207 THR A CA 1
ATOM 1576 C C . THR A 1 207 ? -8.683 14.846 11.203 1.00 79.56 207 THR A C 1
ATOM 1578 O O . THR A 1 207 ? -8.684 14.867 12.430 1.00 79.56 207 THR A O 1
ATOM 1581 N N . THR A 1 208 ? -7.592 15.137 10.489 1.00 78.75 208 THR A N 1
ATOM 1582 C CA . THR A 1 208 ? -6.274 15.391 11.092 1.00 78.75 208 THR A CA 1
ATOM 1583 C C . THR A 1 208 ? -6.129 16.827 11.599 1.00 78.75 208 THR A C 1
ATOM 1585 O O . THR A 1 208 ? -5.591 17.044 12.683 1.00 78.75 208 THR A O 1
ATOM 1588 N N . TRP A 1 209 ? -6.601 17.809 10.829 1.00 81.69 209 TRP A N 1
ATOM 1589 C CA . TRP A 1 209 ? -6.368 19.236 11.090 1.00 81.69 209 TRP A CA 1
ATOM 1590 C C . TRP A 1 209 ? -7.644 20.033 11.348 1.00 81.69 209 TRP A C 1
ATOM 1592 O O . TRP A 1 209 ? -7.609 21.044 12.048 1.00 81.69 209 TRP A O 1
ATOM 1602 N N . GLY A 1 210 ? -8.768 19.594 10.781 1.00 77.50 210 GLY A N 1
ATOM 1603 C CA . GLY A 1 210 ? -10.044 20.305 10.848 1.00 77.50 210 GLY A CA 1
ATOM 1604 C C . GLY A 1 210 ? -10.813 20.098 12.154 1.00 77.50 210 GLY A C 1
ATOM 1605 O O . GLY A 1 210 ? -11.746 20.854 12.415 1.00 77.50 210 GLY A O 1
ATOM 1606 N N . ASN A 1 211 ? -10.439 19.102 12.971 1.00 79.94 211 ASN A N 1
ATOM 1607 C CA . ASN A 1 211 ? -11.150 18.700 14.196 1.00 79.94 211 ASN A CA 1
ATOM 1608 C C . ASN A 1 211 ? -12.669 18.521 13.993 1.00 79.94 211 ASN A C 1
ATOM 1610 O O . ASN A 1 211 ? -13.451 18.713 14.927 1.00 79.94 211 ASN A O 1
ATOM 1614 N N . GLN A 1 212 ? -13.099 18.178 12.776 1.00 83.25 212 GLN A N 1
ATOM 1615 C CA . GLN A 1 212 ? -14.509 17.940 12.496 1.00 83.25 212 GLN A CA 1
ATOM 1616 C C . GLN A 1 212 ? -14.934 16.572 13.049 1.00 83.25 212 GLN A C 1
ATOM 1618 O O . GLN A 1 212 ? -14.141 15.624 13.007 1.00 83.25 212 GLN A O 1
ATOM 1623 N N . PRO A 1 213 ? -16.171 16.443 13.562 1.00 87.25 213 PRO A N 1
ATOM 1624 C CA . PRO A 1 213 ? -16.716 15.154 13.967 1.00 87.25 213 PRO A CA 1
ATOM 1625 C C . PRO A 1 213 ? -16.673 14.136 12.816 1.00 87.25 213 PRO A C 1
ATOM 1627 O O . PRO A 1 213 ? -16.995 14.452 11.670 1.00 87.25 213 PRO A O 1
ATOM 1630 N N . ILE A 1 214 ? -16.255 12.902 13.117 1.00 83.69 214 ILE A N 1
ATOM 1631 C CA . ILE A 1 214 ? -16.056 11.851 12.103 1.00 83.69 214 ILE A CA 1
ATOM 1632 C C . ILE A 1 214 ? -17.370 11.514 11.384 1.00 83.69 214 ILE A C 1
ATOM 1634 O O . ILE A 1 214 ? -17.370 11.263 10.184 1.00 83.69 214 ILE A O 1
ATOM 1638 N N . ASP A 1 215 ? -18.491 11.515 12.097 1.00 82.38 215 ASP A N 1
ATOM 1639 C CA . ASP A 1 215 ? -19.824 11.279 11.545 1.00 82.38 215 ASP A CA 1
ATOM 1640 C C . ASP A 1 215 ? -20.227 12.344 10.516 1.00 82.38 215 ASP A C 1
ATOM 1642 O O . ASP A 1 215 ? -20.688 12.000 9.426 1.00 82.38 215 ASP A O 1
ATOM 1646 N N . GLU A 1 216 ? -19.978 13.622 10.808 1.00 85.19 216 GLU A N 1
ATOM 1647 C CA . GLU A 1 216 ? -20.211 14.717 9.861 1.00 85.19 216 GLU A CA 1
ATOM 1648 C C . GLU A 1 216 ? -19.310 14.589 8.624 1.00 85.19 216 GLU A C 1
ATOM 1650 O O . GLU A 1 216 ? -19.775 14.738 7.491 1.00 85.19 216 GLU A O 1
ATOM 1655 N N . LEU A 1 217 ? -18.039 14.225 8.821 1.00 86.56 217 LEU A N 1
ATOM 1656 C CA . LEU A 1 217 ? -17.090 14.010 7.729 1.00 86.56 217 LEU A CA 1
ATOM 1657 C C . LEU A 1 217 ? -17.462 12.841 6.821 1.00 86.56 217 LEU A C 1
ATOM 1659 O O . LEU A 1 217 ? -17.275 12.929 5.607 1.00 86.56 217 LEU A O 1
ATOM 1663 N N . LEU A 1 218 ? -17.989 11.753 7.382 1.00 83.44 218 LEU A N 1
ATOM 1664 C CA . LEU A 1 218 ? -18.455 10.611 6.599 1.00 83.44 218 LEU A CA 1
ATOM 1665 C C . LEU A 1 218 ? -19.681 10.977 5.757 1.00 83.44 218 LEU A C 1
ATOM 1667 O O . LEU A 1 218 ? -19.729 10.622 4.578 1.00 83.44 218 LEU A O 1
ATOM 1671 N N . LEU A 1 219 ? -20.631 11.729 6.323 1.00 83.19 219 LEU A N 1
ATOM 1672 C CA . LEU A 1 219 ? -21.798 12.228 5.589 1.00 83.19 219 LEU A CA 1
ATOM 1673 C C . LEU A 1 219 ? -21.389 13.189 4.470 1.00 83.19 219 LEU A C 1
ATOM 1675 O O . LEU A 1 219 ? -21.856 13.057 3.336 1.00 83.19 219 LEU A O 1
ATOM 1679 N N . TRP A 1 220 ? -20.480 14.121 4.763 1.00 87.31 220 TRP A N 1
ATOM 1680 C CA . TRP A 1 220 ? -19.927 15.024 3.761 1.00 87.31 220 TRP A CA 1
ATOM 1681 C C . TRP A 1 220 ? -19.187 14.260 2.659 1.00 87.31 220 TRP A C 1
ATOM 1683 O O . TRP A 1 220 ? -19.424 14.510 1.480 1.00 87.31 220 TRP A O 1
ATOM 1693 N N . GLY A 1 221 ? -18.333 13.299 3.021 1.00 86.00 221 GLY A N 1
ATOM 1694 C CA . GLY A 1 221 ? -17.579 12.490 2.066 1.00 86.00 221 GLY A CA 1
ATOM 1695 C C . GLY A 1 221 ? -18.489 11.670 1.151 1.00 86.00 221 GLY A C 1
ATOM 1696 O O . GLY A 1 221 ? -18.246 11.598 -0.055 1.00 86.00 221 GLY A O 1
ATOM 1697 N N . GLN A 1 222 ? -19.578 11.113 1.691 1.00 83.62 222 GLN A N 1
ATOM 1698 C CA . GLN A 1 222 ? -20.599 10.438 0.892 1.00 83.62 222 GLN A CA 1
ATOM 1699 C C . GLN A 1 222 ? -21.267 11.409 -0.091 1.00 83.62 222 GLN A C 1
ATOM 1701 O O . GLN A 1 222 ? -21.314 11.122 -1.287 1.00 83.62 222 GLN A O 1
ATOM 1706 N N . ALA A 1 223 ? -21.724 12.571 0.382 1.00 85.44 223 ALA A N 1
ATOM 1707 C CA . ALA A 1 223 ? -22.354 13.577 -0.470 1.00 85.44 223 ALA A CA 1
ATOM 1708 C C . ALA A 1 223 ? -21.399 14.104 -1.558 1.00 85.44 223 ALA A C 1
ATOM 1710 O O . ALA A 1 223 ? -21.803 14.298 -2.705 1.00 85.44 223 ALA A O 1
ATOM 1711 N N . ALA A 1 224 ? -20.119 14.293 -1.226 1.00 85.62 224 ALA A N 1
ATOM 1712 C CA . ALA A 1 224 ? -19.085 14.692 -2.173 1.00 85.62 224 ALA A CA 1
ATOM 1713 C C . ALA A 1 224 ? -18.882 13.620 -3.252 1.00 85.62 224 ALA A C 1
ATOM 1715 O O . ALA A 1 224 ? -18.870 13.939 -4.438 1.00 85.62 224 ALA A O 1
ATOM 1716 N N . MET A 1 225 ? -18.799 12.344 -2.864 1.00 82.00 225 MET A N 1
ATOM 1717 C CA . MET A 1 225 ? -18.684 11.247 -3.823 1.00 82.00 225 MET A CA 1
ATOM 1718 C C . MET A 1 225 ? -19.912 11.141 -4.734 1.00 82.00 225 MET A C 1
ATOM 1720 O O . MET A 1 225 ? -19.752 10.987 -5.942 1.00 82.00 225 MET A O 1
ATOM 1724 N N . GLU A 1 226 ? -21.125 11.260 -4.190 1.00 81.12 226 GLU A N 1
ATOM 1725 C CA . GLU A 1 226 ? -22.367 11.269 -4.975 1.00 81.12 226 GLU A CA 1
ATOM 1726 C C . GLU A 1 226 ? -22.413 12.447 -5.958 1.00 81.12 226 GLU A C 1
ATOM 1728 O O . GLU A 1 226 ? -22.785 12.280 -7.121 1.00 81.12 226 GLU A O 1
ATOM 1733 N N . SER A 1 227 ? -21.990 13.634 -5.517 1.00 83.38 227 SER A N 1
ATOM 1734 C CA . SER A 1 227 ? -21.889 14.814 -6.373 1.00 83.38 227 SER A CA 1
ATOM 1735 C C . SER A 1 227 ? -20.915 14.583 -7.527 1.00 83.38 227 SER A C 1
ATOM 1737 O O . SER A 1 227 ? -21.280 14.790 -8.683 1.00 83.38 227 SER A O 1
ATOM 1739 N N . GLU A 1 228 ? -19.697 14.128 -7.248 1.00 79.12 228 GLU A N 1
ATOM 1740 C CA . GLU A 1 228 ? -18.678 13.876 -8.274 1.00 79.12 228 GLU A CA 1
ATOM 1741 C C . GLU A 1 228 ? -19.105 12.783 -9.261 1.00 79.12 228 GLU A C 1
ATOM 1743 O O . GLU A 1 228 ? -18.914 12.911 -10.472 1.00 79.12 228 GLU A O 1
ATOM 1748 N N . LEU A 1 229 ? -19.765 11.737 -8.762 1.00 76.38 229 LEU A N 1
ATOM 1749 C CA . LEU A 1 229 ? -20.368 10.703 -9.594 1.00 76.38 229 LEU A CA 1
ATOM 1750 C C . LEU A 1 229 ? -21.376 11.291 -10.582 1.00 76.38 229 LEU A C 1
ATOM 1752 O O . LEU A 1 229 ? -21.262 11.050 -11.785 1.00 76.38 229 LEU A O 1
ATOM 1756 N N . ASN A 1 230 ? -22.291 12.131 -10.098 1.00 77.69 230 ASN A N 1
ATOM 1757 C CA . ASN A 1 230 ? -23.278 12.801 -10.941 1.00 77.69 230 ASN A CA 1
ATOM 1758 C C . ASN A 1 230 ? -22.629 13.756 -11.962 1.00 77.69 230 ASN A C 1
ATOM 1760 O O . ASN A 1 230 ? -23.062 13.800 -13.113 1.00 77.69 230 ASN A O 1
ATOM 1764 N N . HIS A 1 231 ? -21.577 14.489 -11.577 1.00 77.12 231 HIS A N 1
ATOM 1765 C CA . HIS A 1 231 ? -20.866 15.416 -12.472 1.00 77.12 231 HIS A CA 1
ATOM 1766 C C . HIS A 1 231 ? -20.049 14.704 -13.550 1.00 77.12 231 HIS A C 1
ATOM 1768 O O . HIS A 1 231 ? -19.967 15.187 -14.678 1.00 77.12 231 HIS A O 1
ATOM 1774 N N . SER A 1 232 ? -19.466 13.547 -13.230 1.00 69.81 232 SER A N 1
ATOM 1775 C CA . SER A 1 232 ? -18.683 12.757 -14.185 1.00 69.81 232 SER A CA 1
ATOM 1776 C C . SER A 1 232 ? -19.526 12.159 -15.321 1.00 69.81 232 SER A C 1
ATOM 1778 O O . SER A 1 232 ? -18.972 11.586 -16.258 1.00 69.81 232 SER A O 1
ATOM 1780 N N . GLY A 1 233 ? -20.858 12.273 -15.240 1.00 64.69 233 GLY A N 1
ATOM 1781 C CA . GLY A 1 233 ? -21.793 11.633 -16.161 1.00 64.69 233 GLY A CA 1
ATOM 1782 C C . GLY A 1 233 ? -21.867 10.116 -15.984 1.00 64.69 233 GLY A C 1
ATOM 1783 O O . GLY A 1 233 ? -22.567 9.461 -16.751 1.00 64.69 233 GLY A O 1
ATOM 1784 N N . ALA A 1 234 ? -21.173 9.561 -14.984 1.00 68.31 234 ALA A N 1
ATOM 1785 C CA . ALA A 1 234 ? -21.157 8.138 -14.707 1.00 68.31 234 ALA A CA 1
ATOM 1786 C C . ALA A 1 234 ? -22.532 7.692 -14.200 1.00 68.31 234 ALA A C 1
ATOM 1788 O O . ALA A 1 234 ? -22.921 7.939 -13.057 1.00 68.31 234 ALA A O 1
ATOM 1789 N N . ASN A 1 235 ? -23.282 7.002 -15.054 1.00 72.88 235 ASN A N 1
ATOM 1790 C CA . ASN A 1 235 ? -24.535 6.385 -14.646 1.00 72.88 235 ASN A CA 1
ATOM 1791 C C . ASN A 1 235 ? -24.227 5.237 -13.657 1.00 72.88 235 ASN A C 1
ATOM 1793 O O . ASN A 1 235 ? -23.354 4.415 -13.954 1.00 72.88 235 ASN A O 1
ATOM 1797 N N . PRO A 1 236 ? -24.950 5.084 -12.527 1.00 75.94 236 PRO A N 1
ATOM 1798 C CA . PRO A 1 236 ? -24.804 3.923 -11.642 1.00 75.94 236 PRO A CA 1
ATOM 1799 C C . PRO A 1 236 ? -24.839 2.581 -12.383 1.00 75.94 236 PRO A C 1
ATOM 1801 O O . PRO A 1 236 ? -24.131 1.640 -12.022 1.00 75.94 236 PRO A O 1
ATOM 1804 N N . ARG A 1 237 ? -25.621 2.499 -13.467 1.00 80.19 237 ARG A N 1
ATOM 1805 C CA . ARG A 1 237 ? -25.640 1.335 -14.350 1.00 80.19 237 ARG A CA 1
ATOM 1806 C C . ARG A 1 237 ? -24.307 1.130 -15.066 1.00 80.19 237 ARG A C 1
ATOM 1808 O O . ARG A 1 237 ? -23.844 0.001 -15.126 1.00 80.19 237 ARG A O 1
ATOM 1815 N N . GLU A 1 238 ? -23.688 2.172 -15.602 1.00 78.75 238 GLU A N 1
ATOM 1816 C CA . GLU A 1 238 ? -22.395 2.070 -16.290 1.00 78.75 238 GLU A CA 1
ATOM 1817 C C . GLU A 1 238 ? -21.276 1.681 -15.328 1.00 78.75 238 GLU A C 1
ATOM 1819 O O . GLU A 1 238 ? -20.488 0.796 -15.647 1.00 78.75 238 GLU A O 1
ATOM 1824 N N . LEU A 1 239 ? -21.253 2.252 -14.122 1.00 78.38 239 LEU A N 1
ATOM 1825 C CA . LEU A 1 239 ? -20.305 1.849 -13.079 1.00 78.38 239 LEU A CA 1
ATOM 1826 C C . LEU A 1 239 ? -20.484 0.383 -12.692 1.00 78.38 239 LEU A C 1
ATOM 1828 O O . LEU A 1 239 ? -19.502 -0.334 -12.524 1.00 78.38 239 LEU A O 1
ATOM 1832 N N . GLN A 1 240 ? -21.731 -0.082 -12.598 1.00 79.88 240 GLN A N 1
ATOM 1833 C CA . GLN A 1 240 ? -22.033 -1.490 -12.367 1.00 79.88 240 GLN A CA 1
ATOM 1834 C C . GLN A 1 240 ? -21.528 -2.375 -13.517 1.00 79.88 240 GLN A C 1
ATOM 1836 O O . GLN A 1 240 ? -20.940 -3.420 -13.253 1.00 79.88 240 GLN A O 1
ATOM 1841 N N . LEU A 1 241 ? -21.718 -1.965 -14.777 1.00 80.88 241 LEU A N 1
ATOM 1842 C CA . LEU A 1 241 ? -21.204 -2.691 -15.945 1.00 80.88 241 LEU A CA 1
ATOM 1843 C C . LEU A 1 241 ? -19.668 -2.756 -15.938 1.00 80.88 241 LEU A C 1
ATOM 1845 O O . LEU A 1 241 ? -19.108 -3.830 -16.142 1.00 80.88 241 LEU A O 1
ATOM 1849 N N . GLN A 1 242 ? -18.995 -1.637 -15.658 1.00 79.88 242 GLN A N 1
ATOM 1850 C CA . GLN A 1 242 ? -17.536 -1.579 -15.531 1.00 79.88 242 GLN A CA 1
ATOM 1851 C C . GLN A 1 242 ? -17.037 -2.455 -14.381 1.00 79.88 242 GLN A C 1
ATOM 1853 O O . GLN A 1 242 ? -16.043 -3.160 -14.527 1.00 79.88 242 GLN A O 1
ATOM 1858 N N . TYR A 1 243 ? -17.735 -2.438 -13.243 1.00 80.56 243 TYR A N 1
ATOM 1859 C CA . TYR A 1 243 ? -17.407 -3.279 -12.099 1.00 80.56 243 TYR A CA 1
ATOM 1860 C C . TYR A 1 243 ? -17.537 -4.761 -12.437 1.00 80.56 243 TYR A C 1
ATOM 1862 O O . TYR A 1 243 ? -16.618 -5.523 -12.152 1.00 80.56 243 TYR A O 1
ATOM 1870 N N . TRP A 1 244 ? -18.627 -5.162 -13.093 1.00 80.94 244 TRP A N 1
ATOM 1871 C CA . TRP A 1 244 ? -18.801 -6.532 -13.568 1.00 80.94 244 TRP A CA 1
ATOM 1872 C C . TRP A 1 244 ? -17.684 -6.938 -14.520 1.00 80.94 244 TRP A C 1
ATOM 1874 O O . TRP A 1 244 ? -17.008 -7.932 -14.268 1.00 80.94 244 TRP A O 1
ATOM 1884 N N . GLN A 1 245 ? -17.390 -6.115 -15.525 1.00 80.50 245 GLN A N 1
ATOM 1885 C CA . GLN A 1 245 ? -16.283 -6.370 -16.439 1.00 80.50 245 GLN A CA 1
ATOM 1886 C C . GLN A 1 245 ? -14.941 -6.516 -15.700 1.00 80.50 245 GLN A C 1
ATOM 1888 O O . GLN A 1 245 ? -14.168 -7.420 -16.014 1.00 80.50 245 GLN A O 1
ATOM 1893 N N . LEU A 1 246 ? -14.676 -5.672 -14.696 1.00 76.06 246 LEU A N 1
ATOM 1894 C CA . LEU A 1 246 ? -13.456 -5.712 -13.887 1.00 76.06 246 LEU A CA 1
ATOM 1895 C C . LEU A 1 246 ? -13.310 -7.027 -13.110 1.00 76.06 246 LEU A C 1
ATOM 1897 O O . LEU A 1 246 ? -12.206 -7.562 -13.023 1.00 76.06 246 LEU A O 1
ATOM 1901 N N . ILE A 1 247 ? -14.404 -7.556 -12.558 1.00 76.50 247 ILE A N 1
ATOM 1902 C CA . ILE A 1 247 ? -14.397 -8.843 -11.845 1.00 76.50 247 ILE A CA 1
ATOM 1903 C C . ILE A 1 247 ? -14.551 -10.050 -12.787 1.00 76.50 247 ILE A C 1
ATOM 1905 O O . ILE A 1 247 ? -14.615 -11.186 -12.319 1.00 76.50 247 ILE A O 1
ATOM 1909 N N . GLY A 1 248 ? -14.589 -9.823 -14.105 1.00 74.25 248 GLY A N 1
ATOM 1910 C CA . GLY A 1 248 ? -14.772 -10.868 -15.113 1.00 74.25 248 GLY A CA 1
ATOM 1911 C C . GLY A 1 248 ? -16.197 -11.425 -15.187 1.00 74.25 248 GLY A C 1
ATOM 1912 O O . GLY A 1 248 ? -16.390 -12.524 -15.702 1.00 74.25 248 GLY A O 1
ATOM 1913 N N . ASP A 1 249 ? -17.176 -10.686 -14.669 1.00 74.12 249 ASP A N 1
ATOM 1914 C CA . ASP A 1 249 ? -18.604 -10.979 -14.769 1.00 74.12 249 ASP A CA 1
ATOM 1915 C C . ASP A 1 249 ? -19.196 -10.257 -15.992 1.00 74.12 249 ASP A C 1
ATOM 1917 O O . ASP A 1 249 ? -18.823 -9.122 -16.304 1.00 74.12 249 ASP A O 1
ATOM 1921 N N . SER A 1 250 ? -20.103 -10.908 -16.721 1.00 58.62 250 SER A N 1
ATOM 1922 C CA . SER A 1 250 ? -20.753 -10.306 -17.886 1.00 58.62 250 SER A CA 1
ATOM 1923 C C . SER A 1 250 ? -22.268 -10.250 -17.677 1.00 58.62 250 SER A C 1
ATOM 1925 O O . SER A 1 250 ? -22.911 -11.229 -17.306 1.00 58.62 250 SER A O 1
ATOM 1927 N N . PRO A 1 251 ? -22.909 -9.101 -17.910 1.00 51.38 251 PRO A N 1
ATOM 1928 C CA . PRO A 1 251 ? -24.356 -9.008 -17.845 1.00 51.38 251 PRO A CA 1
ATOM 1929 C C . PRO A 1 251 ? -24.974 -9.588 -19.120 1.00 51.38 251 PRO A C 1
ATOM 1931 O O . PRO A 1 251 ? -25.271 -8.864 -20.067 1.00 51.38 251 PRO A O 1
ATOM 1934 N N . GLY A 1 252 ? -25.184 -10.904 -19.141 1.00 49.47 252 GLY A N 1
ATOM 1935 C CA . GLY A 1 252 ? -25.867 -11.583 -20.251 1.00 49.47 252 GLY A CA 1
ATOM 1936 C C . GLY A 1 252 ? -26.005 -13.102 -20.122 1.00 49.47 252 GLY A C 1
ATOM 1937 O O . GLY A 1 252 ? -26.855 -13.699 -20.775 1.00 49.47 252 GLY A O 1
ATOM 1938 N N . ASP A 1 253 ? -25.233 -13.738 -19.248 1.00 50.25 253 ASP A N 1
ATOM 1939 C CA . ASP A 1 253 ? -25.162 -15.197 -19.087 1.00 50.25 253 ASP A CA 1
ATOM 1940 C C . ASP A 1 253 ? -26.059 -15.748 -17.962 1.00 50.25 253 ASP A C 1
ATOM 1942 O O . ASP A 1 253 ? -26.001 -16.931 -17.616 1.00 50.25 253 ASP A O 1
ATOM 1946 N N . GLY A 1 254 ? -26.951 -14.910 -17.418 1.00 44.53 254 GLY A N 1
ATOM 1947 C CA . GLY A 1 254 ? -28.005 -15.319 -16.480 1.00 44.53 254 GLY A CA 1
ATOM 1948 C C . GLY A 1 254 ? -27.501 -15.761 -15.102 1.00 44.53 254 GLY A C 1
ATOM 1949 O O . GLY A 1 254 ? -28.279 -16.258 -14.288 1.00 44.53 254 GLY A O 1
ATOM 1950 N N . LYS A 1 255 ? -26.210 -15.576 -14.818 1.00 46.12 255 LYS A N 1
ATOM 1951 C CA . LYS A 1 255 ? -25.584 -15.858 -13.527 1.00 46.12 255 LYS A CA 1
ATOM 1952 C C . LYS A 1 255 ? -25.324 -14.549 -12.793 1.00 46.12 255 LYS A C 1
ATOM 1954 O O . LYS A 1 255 ? -24.182 -14.177 -12.577 1.00 46.12 255 LYS A O 1
ATOM 1959 N N . GLY A 1 256 ? -26.391 -13.867 -12.374 1.00 44.88 256 GLY A N 1
ATOM 1960 C CA . GLY A 1 256 ? -26.235 -12.858 -11.323 1.00 44.88 256 GLY A CA 1
ATOM 1961 C C . GLY A 1 256 ? -25.525 -13.464 -10.098 1.00 44.88 256 GLY A C 1
ATOM 1962 O O . GLY A 1 256 ? -25.493 -14.698 -9.971 1.00 44.88 256 GLY A O 1
ATOM 1963 N N . PRO A 1 257 ? -24.967 -12.640 -9.193 1.00 39.56 257 PRO A N 1
ATOM 1964 C CA . PRO A 1 257 ? -24.260 -13.131 -8.015 1.00 39.56 257 PRO A CA 1
ATOM 1965 C C . PRO A 1 257 ? -25.149 -14.131 -7.271 1.00 39.56 257 PRO A C 1
ATOM 1967 O O . PRO A 1 257 ? -26.232 -13.794 -6.787 1.00 39.56 257 PRO A O 1
ATOM 1970 N N . ARG A 1 258 ? -24.727 -15.402 -7.264 1.00 41.44 258 ARG A N 1
ATOM 1971 C CA . ARG A 1 258 ? -25.483 -16.483 -6.633 1.00 41.44 258 ARG A CA 1
ATOM 1972 C C . ARG A 1 258 ? -25.489 -16.225 -5.133 1.00 41.44 258 ARG A C 1
ATOM 1974 O O . ARG A 1 258 ? -24.448 -16.300 -4.493 1.00 41.44 258 ARG A O 1
ATOM 1981 N N . GLN A 1 259 ? -26.663 -15.934 -4.581 1.00 35.16 259 GLN A N 1
ATOM 1982 C CA . GLN A 1 259 ? -26.888 -16.072 -3.148 1.00 35.16 259 GLN A CA 1
ATOM 1983 C C . GLN A 1 259 ? -26.664 -17.542 -2.781 1.00 35.16 259 GLN A C 1
ATOM 1985 O O . GLN A 1 259 ? -27.315 -18.424 -3.347 1.00 35.16 259 GLN A O 1
ATOM 1990 N N . ASP A 1 260 ? -25.749 -17.802 -1.851 1.00 32.44 260 ASP A N 1
ATOM 1991 C CA . ASP A 1 260 ? -25.512 -19.130 -1.292 1.00 32.44 260 ASP A CA 1
ATOM 1992 C C . ASP A 1 260 ? -26.766 -19.627 -0.556 1.00 32.44 260 ASP A C 1
ATOM 1994 O O . ASP A 1 260 ? -26.955 -19.407 0.642 1.00 32.44 260 ASP A O 1
ATOM 1998 N N . GLN A 1 261 ? -27.657 -20.316 -1.269 1.00 33.28 261 GLN A N 1
ATOM 1999 C CA . GLN A 1 261 ? -28.690 -21.129 -0.642 1.00 33.28 261 GLN A CA 1
ATOM 2000 C C . GLN A 1 261 ? -28.116 -22.509 -0.324 1.00 33.28 261 GLN A C 1
ATOM 2002 O O . GLN A 1 261 ? -27.787 -23.296 -1.212 1.00 33.28 261 GLN A O 1
ATOM 2007 N N . LYS A 1 262 ? -28.019 -22.792 0.979 1.00 35.69 262 LYS A N 1
ATOM 2008 C CA . LYS A 1 262 ? -27.693 -24.101 1.554 1.00 35.69 262 LYS A CA 1
ATOM 2009 C C . LYS A 1 262 ? -28.552 -25.190 0.903 1.00 35.69 262 LYS A C 1
ATOM 2011 O O . LYS A 1 262 ? -29.777 -25.181 1.014 1.00 35.69 262 LYS A O 1
ATOM 2016 N N . GLN A 1 263 ? -27.892 -26.123 0.227 1.00 30.95 263 GLN A N 1
ATOM 2017 C CA . GLN A 1 263 ? -28.519 -27.221 -0.497 1.00 30.95 263 GLN A CA 1
ATOM 2018 C C . GLN A 1 263 ? -29.013 -28.278 0.504 1.00 30.95 263 GLN A C 1
ATOM 2020 O O . GLN A 1 263 ? -28.224 -29.018 1.083 1.00 30.95 263 GLN A O 1
ATOM 2025 N N . GLY A 1 264 ? -30.326 -28.313 0.739 1.00 29.44 264 GLY A N 1
ATOM 2026 C CA . GLY A 1 264 ? -30.996 -29.440 1.381 1.00 29.44 264 GLY A CA 1
ATOM 2027 C C . GLY A 1 264 ? -31.130 -30.596 0.391 1.00 29.44 264 GLY A C 1
ATOM 2028 O O . GLY A 1 264 ? -31.638 -30.415 -0.716 1.00 29.44 264 GLY A O 1
ATOM 2029 N N . GLU A 1 265 ? -30.654 -31.772 0.790 1.00 32.91 265 GLU A N 1
ATOM 2030 C CA . GLU A 1 265 ? -30.750 -33.019 0.036 1.00 32.91 265 GLU A CA 1
ATOM 2031 C C . GLU A 1 265 ? -32.210 -33.364 -0.300 1.00 32.91 265 GLU A C 1
ATOM 2033 O O . GLU A 1 265 ? -33.076 -33.438 0.575 1.00 32.91 265 GLU A O 1
ATOM 2038 N N . ARG A 1 266 ? -32.480 -33.648 -1.578 1.00 28.02 266 ARG A N 1
ATOM 2039 C CA . ARG A 1 266 ? -33.637 -34.448 -1.989 1.00 28.02 266 ARG A CA 1
ATOM 2040 C C . ARG A 1 266 ? -33.175 -35.613 -2.854 1.00 28.02 266 A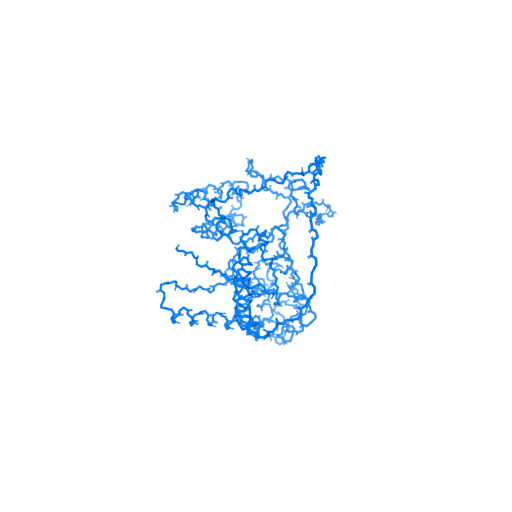RG A C 1
ATOM 2042 O O . ARG A 1 266 ? -32.630 -35.435 -3.939 1.00 28.02 266 ARG A O 1
ATOM 2049 N N . LEU A 1 267 ? -33.425 -36.795 -2.303 1.00 30.94 267 LEU A N 1
ATOM 2050 C CA . LEU A 1 267 ? -33.303 -38.126 -2.881 1.00 30.94 267 LEU A CA 1
ATOM 2051 C C . LEU A 1 267 ? -34.110 -38.243 -4.182 1.00 30.94 267 LEU A C 1
ATOM 2053 O O . LEU A 1 267 ? -35.292 -37.903 -4.198 1.00 30.94 267 LEU A O 1
ATOM 2057 N N . ASN A 1 268 ? -33.497 -38.793 -5.234 1.00 30.03 268 ASN A N 1
ATOM 2058 C CA . ASN A 1 268 ? -34.207 -39.260 -6.424 1.00 30.03 268 ASN A CA 1
ATOM 2059 C C . ASN A 1 268 ? -34.179 -40.791 -6.480 1.00 30.03 268 ASN A C 1
ATOM 2061 O O . ASN A 1 268 ? -33.125 -41.410 -6.621 1.00 30.03 268 ASN A O 1
ATOM 2065 N N . ASN A 1 269 ? -35.374 -41.374 -6.382 1.00 28.67 269 ASN A N 1
ATOM 2066 C CA . ASN A 1 269 ? -35.666 -42.772 -6.662 1.00 28.67 269 ASN A CA 1
ATOM 2067 C C . ASN A 1 269 ? -35.756 -43.010 -8.178 1.00 28.67 269 ASN A C 1
ATOM 2069 O O . ASN A 1 269 ? -36.474 -42.293 -8.865 1.00 28.67 269 ASN A O 1
ATOM 2073 N N . GLY A 1 270 ? -35.085 -44.074 -8.628 1.00 25.92 270 GLY A N 1
ATOM 2074 C CA . GLY A 1 270 ? -35.586 -45.089 -9.565 1.00 25.92 270 GLY A CA 1
ATOM 2075 C C . GLY A 1 270 ? -35.993 -44.688 -10.988 1.00 25.92 270 GLY A C 1
ATOM 2076 O O . GLY A 1 270 ? -37.009 -44.040 -11.190 1.00 25.92 270 GLY A O 1
ATOM 2077 N N . ALA A 1 271 ? -35.308 -45.264 -11.981 1.00 28.27 271 ALA A N 1
ATOM 2078 C CA . ALA A 1 271 ? -35.886 -46.327 -12.819 1.00 28.27 271 ALA A CA 1
ATOM 2079 C C . ALA A 1 271 ? -34.839 -46.878 -13.805 1.00 28.27 271 ALA A C 1
ATOM 2081 O O . ALA A 1 271 ? -34.246 -46.144 -14.591 1.00 28.27 271 ALA A O 1
ATOM 2082 N N . ILE A 1 272 ? -34.644 -48.195 -13.739 1.00 29.41 272 ILE A N 1
ATOM 2083 C CA . ILE A 1 272 ? -33.921 -49.040 -14.693 1.00 29.41 272 ILE A CA 1
ATOM 2084 C C . ILE A 1 272 ? -34.915 -49.472 -15.775 1.00 29.41 272 ILE A C 1
ATOM 2086 O O . ILE A 1 272 ? -36.018 -49.891 -15.426 1.00 29.41 272 ILE A O 1
ATOM 2090 N N . ILE A 1 273 ? -34.512 -49.452 -17.051 1.00 31.98 273 ILE A N 1
ATOM 2091 C CA . ILE A 1 273 ? -35.087 -50.323 -18.087 1.00 31.98 273 ILE A CA 1
ATOM 2092 C C . ILE A 1 273 ? -33.945 -50.901 -18.935 1.00 31.98 273 ILE A C 1
ATOM 2094 O O . ILE A 1 273 ? -33.166 -50.164 -19.537 1.00 31.98 273 ILE A O 1
ATOM 2098 N N . ASP A 1 274 ? -33.880 -52.232 -18.927 1.00 26.72 274 ASP A N 1
ATOM 2099 C CA . ASP A 1 274 ? -33.015 -53.124 -19.704 1.00 26.72 274 ASP A CA 1
ATOM 2100 C C . ASP A 1 274 ? -33.559 -53.419 -21.117 1.00 26.72 274 ASP A C 1
ATOM 2102 O O . ASP A 1 274 ? -34.734 -53.177 -21.401 1.00 26.72 274 ASP A O 1
ATOM 2106 N N . ASN A 1 275 ? -32.697 -54.090 -21.906 1.00 27.95 275 ASN A N 1
ATOM 2107 C CA . ASN A 1 275 ? -32.898 -54.918 -23.119 1.00 27.95 275 ASN A CA 1
ATOM 2108 C C . ASN A 1 275 ? -32.323 -54.311 -24.418 1.00 27.95 275 ASN A C 1
ATOM 2110 O O . ASN A 1 275 ? -32.513 -53.138 -24.695 1.00 27.95 275 ASN A O 1
ATOM 2114 N N . VAL A 1 276 ? -31.633 -55.033 -25.315 1.00 28.03 276 VAL A N 1
ATOM 2115 C CA . VAL A 1 276 ? -31.389 -56.478 -25.481 1.00 28.03 276 VAL A CA 1
ATOM 2116 C C . VAL A 1 276 ? -30.158 -56.700 -26.385 1.00 28.03 276 VAL A C 1
ATOM 2118 O O . VAL A 1 276 ? -29.774 -55.847 -27.179 1.00 28.03 276 VAL A O 1
ATOM 2121 N N . SER A 1 277 ? -29.557 -57.883 -26.248 1.00 27.67 277 SER A N 1
ATOM 2122 C CA . SER A 1 277 ? -28.398 -58.436 -26.961 1.00 27.67 277 SER A CA 1
ATOM 2123 C C . SER A 1 277 ? -28.528 -58.580 -28.487 1.00 27.67 277 SER A C 1
ATOM 2125 O O . SER A 1 277 ? -29.620 -58.840 -28.983 1.00 27.67 277 SER A O 1
ATOM 2127 N N . THR A 1 278 ? -27.394 -58.710 -29.190 1.00 28.69 278 THR A N 1
ATOM 2128 C CA . THR A 1 278 ? -27.161 -59.858 -30.100 1.00 28.69 278 THR A CA 1
ATOM 2129 C C . THR A 1 278 ? -25.670 -60.084 -30.399 1.00 28.69 278 THR A C 1
ATOM 2131 O O . THR A 1 278 ? -24.892 -59.153 -30.579 1.00 28.69 278 THR A O 1
ATOM 2134 N N . ARG A 1 279 ? -25.288 -61.368 -30.403 1.00 30.14 279 ARG A N 1
ATOM 2135 C CA . ARG A 1 279 ? -23.970 -61.954 -30.712 1.00 30.14 279 ARG A CA 1
ATOM 2136 C C . ARG A 1 279 ? -23.733 -62.048 -32.223 1.00 30.14 279 ARG A C 1
ATOM 2138 O O . ARG A 1 279 ? -24.667 -62.319 -32.966 1.00 30.14 279 ARG A O 1
ATOM 2145 N N . GLY A 1 280 ? -22.462 -62.065 -32.625 1.00 28.62 280 GLY A N 1
ATOM 2146 C CA . GLY A 1 280 ? -22.026 -62.678 -33.883 1.00 28.62 280 GLY A CA 1
ATOM 2147 C C . GLY A 1 280 ? -20.511 -62.602 -34.057 1.00 28.62 280 GLY A C 1
ATOM 2148 O O . GLY A 1 280 ? -19.978 -61.531 -34.315 1.00 28.62 280 GLY A O 1
ATOM 2149 N N . GLY A 1 281 ? -19.810 -63.724 -33.881 1.00 30.81 281 GLY A N 1
ATOM 2150 C CA . GLY A 1 281 ? -18.382 -63.848 -34.178 1.00 30.81 281 GLY A CA 1
ATOM 2151 C C . GLY A 1 281 ? -18.146 -64.530 -35.525 1.00 30.81 281 GLY A C 1
ATOM 2152 O O . GLY A 1 281 ? -18.903 -65.422 -35.894 1.00 30.81 281 GLY A O 1
ATOM 2153 N N . PHE A 1 282 ? -17.066 -64.160 -36.218 1.00 28.36 282 PHE A N 1
ATOM 2154 C CA . PHE A 1 282 ? -16.446 -64.975 -37.268 1.00 28.36 282 PHE A CA 1
ATOM 2155 C C . PHE A 1 282 ? -14.945 -64.644 -37.372 1.00 28.36 282 PHE A C 1
ATOM 2157 O O . PHE A 1 282 ? -14.558 -63.476 -37.365 1.00 28.36 282 PHE A O 1
ATOM 2164 N N . LYS A 1 283 ? -14.098 -65.681 -37.424 1.00 32.69 283 LYS A N 1
ATOM 2165 C CA . LYS A 1 283 ? -12.648 -65.615 -37.697 1.00 32.69 283 LYS A CA 1
ATOM 2166 C C . LYS A 1 283 ? -12.410 -65.906 -39.184 1.00 32.69 283 LYS A C 1
ATOM 2168 O O . LYS A 1 283 ? -13.083 -66.777 -39.724 1.00 32.69 283 LYS A O 1
ATOM 2173 N N . GLY A 1 284 ? -11.395 -65.291 -39.798 1.00 29.64 284 GLY A N 1
ATOM 2174 C CA . GLY A 1 284 ? -10.848 -65.758 -41.081 1.00 29.64 284 GLY A CA 1
ATOM 2175 C C . GLY A 1 284 ? -10.169 -64.680 -41.927 1.00 29.64 284 GLY A C 1
ATOM 2176 O O . GLY A 1 284 ? -10.823 -63.834 -42.514 1.00 29.64 284 GLY A O 1
ATOM 2177 N N . THR A 1 285 ? -8.844 -64.755 -41.978 1.00 38.03 285 THR A N 1
ATOM 2178 C CA . THR A 1 285 ? -7.845 -64.006 -42.761 1.00 38.03 285 THR A CA 1
ATOM 2179 C C . THR A 1 285 ? -8.127 -63.806 -44.261 1.00 38.03 285 THR A C 1
ATOM 2181 O O . THR A 1 285 ? -8.277 -64.788 -44.978 1.00 38.03 285 THR A O 1
ATOM 2184 N N . LEU A 1 286 ? -8.030 -62.557 -44.742 1.00 34.62 286 LEU A N 1
ATOM 2185 C CA . LEU A 1 286 ? -7.527 -62.131 -46.068 1.00 34.62 286 LEU A CA 1
ATOM 2186 C C . LEU A 1 286 ? -7.407 -60.589 -46.008 1.00 34.62 286 LEU A C 1
ATOM 2188 O O . LEU A 1 286 ? -8.377 -59.906 -45.715 1.00 34.62 286 LEU A O 1
ATOM 2192 N N . GLY A 1 287 ? -6.230 -59.972 -46.067 1.00 35.72 287 GLY A N 1
ATOM 2193 C CA . GLY A 1 287 ? -5.518 -59.742 -47.321 1.00 35.72 287 GLY A CA 1
ATOM 2194 C C . GLY A 1 287 ? -5.347 -58.231 -47.541 1.00 35.72 287 GLY A C 1
ATOM 2195 O O . GLY A 1 287 ? -6.166 -57.601 -48.192 1.00 35.72 287 GLY A O 1
ATOM 2196 N N . LEU A 1 288 ? -4.323 -57.671 -46.891 1.00 39.56 288 LEU A N 1
ATOM 2197 C CA . LEU A 1 288 ? -3.501 -56.471 -47.147 1.00 39.56 288 LEU A CA 1
ATOM 2198 C C . LEU A 1 288 ? -3.849 -55.384 -48.213 1.00 39.56 288 LEU A C 1
ATOM 2200 O O . LEU A 1 288 ? -2.941 -54.679 -48.639 1.00 39.56 288 LEU A O 1
ATOM 2204 N N . ALA A 1 289 ? -5.104 -55.147 -48.604 1.00 43.84 289 ALA A N 1
ATOM 2205 C CA . ALA A 1 289 ? -5.470 -54.113 -49.594 1.00 43.84 289 ALA A CA 1
ATOM 2206 C C . ALA A 1 289 ? -6.453 -53.039 -49.078 1.00 43.84 289 ALA A C 1
ATOM 2208 O O . ALA A 1 289 ? -6.881 -52.174 -49.836 1.00 43.84 289 ALA A O 1
ATOM 2209 N N . VAL A 1 290 ? -6.785 -53.052 -47.780 1.00 45.47 290 VAL A N 1
ATOM 2210 C CA . VAL A 1 290 ? -7.702 -52.074 -47.145 1.00 45.47 290 VAL A CA 1
ATOM 2211 C C . VAL A 1 290 ? -7.000 -51.239 -46.055 1.00 45.47 290 VAL A C 1
ATOM 2213 O O . VAL A 1 290 ? -7.547 -50.260 -45.558 1.00 45.47 290 VAL A O 1
ATOM 2216 N N . LEU A 1 291 ? -5.747 -51.561 -45.709 1.00 44.41 291 LEU A N 1
ATOM 2217 C CA . LEU A 1 291 ? -5.034 -50.944 -44.578 1.00 44.41 291 LEU A CA 1
ATOM 2218 C C . LEU A 1 291 ? -4.542 -49.509 -44.840 1.00 44.41 291 LEU A C 1
ATOM 2220 O O . LEU A 1 291 ? -4.389 -48.743 -43.893 1.00 44.41 291 LEU A O 1
ATOM 2224 N N . ILE A 1 292 ? -4.356 -49.109 -46.099 1.00 51.97 292 ILE A N 1
ATOM 2225 C CA . ILE A 1 292 ? -3.944 -47.741 -46.460 1.00 51.97 292 ILE A CA 1
ATOM 2226 C C . ILE A 1 292 ? -5.128 -46.747 -46.393 1.00 51.97 292 ILE A C 1
ATOM 2228 O O . ILE A 1 292 ? -4.986 -45.707 -45.741 1.00 51.97 292 ILE A O 1
ATOM 2232 N N . PRO A 1 293 ? -6.321 -47.037 -46.959 1.00 53.16 293 PRO A N 1
ATOM 2233 C CA . PRO A 1 293 ? -7.476 -46.158 -46.775 1.00 53.16 293 PRO A CA 1
ATOM 2234 C C . PRO A 1 293 ? -8.021 -46.199 -45.337 1.00 53.16 293 PRO A C 1
ATOM 2236 O O . PRO A 1 293 ? -8.409 -45.161 -44.812 1.00 53.16 293 PRO A O 1
ATOM 2239 N N . LEU A 1 294 ? -7.972 -47.342 -44.637 1.00 53.03 294 LEU A N 1
ATOM 2240 C CA . LEU A 1 294 ? -8.359 -47.389 -43.218 1.00 53.03 294 LEU A CA 1
ATOM 2241 C C . LEU A 1 294 ? -7.393 -46.611 -42.324 1.00 53.03 294 LEU A C 1
ATOM 2243 O O . LEU A 1 294 ? -7.853 -45.928 -41.418 1.00 53.03 294 LEU A O 1
ATOM 2247 N N . GLY A 1 295 ? -6.083 -46.674 -42.580 1.00 62.34 295 GLY A N 1
ATOM 2248 C CA . GLY A 1 295 ? -5.082 -45.923 -41.820 1.00 62.34 295 GLY A CA 1
ATOM 2249 C C . GLY A 1 295 ? -5.213 -44.411 -41.998 1.00 62.34 295 GLY A C 1
ATOM 2250 O O . GLY A 1 295 ? -5.110 -43.673 -41.024 1.00 62.34 295 GLY A O 1
ATOM 2251 N N . THR A 1 296 ? -5.513 -43.944 -43.213 1.00 65.69 296 THR A N 1
ATOM 2252 C CA . THR A 1 296 ? -5.748 -42.513 -43.482 1.00 65.69 296 THR A CA 1
ATOM 2253 C C . THR A 1 296 ? -7.071 -42.022 -42.900 1.00 65.69 296 THR A C 1
ATOM 2255 O O . THR A 1 296 ? -7.103 -40.935 -42.328 1.00 65.69 296 THR A O 1
ATOM 2258 N N . VAL A 1 297 ? -8.135 -42.831 -42.942 1.00 75.06 297 VAL A N 1
ATOM 2259 C CA . VAL A 1 297 ? -9.407 -42.514 -42.273 1.00 75.06 297 VAL A CA 1
ATOM 2260 C C . VAL A 1 297 ? -9.246 -42.524 -40.751 1.00 75.06 297 VAL A C 1
ATOM 2262 O O . VAL A 1 297 ? -9.711 -41.600 -40.095 1.00 75.06 297 VAL A O 1
ATOM 2265 N N . LEU A 1 298 ? -8.527 -43.491 -40.173 1.00 75.12 298 LEU A N 1
ATOM 2266 C CA . LEU A 1 298 ? -8.207 -43.504 -38.741 1.00 75.12 298 LEU A CA 1
ATOM 2267 C C . LEU A 1 298 ? -7.350 -42.306 -38.342 1.00 75.12 298 LEU A C 1
ATOM 2269 O O . LEU A 1 298 ? -7.627 -41.694 -37.318 1.00 75.12 298 LEU A O 1
ATOM 2273 N N . LEU A 1 299 ? -6.358 -41.924 -39.150 1.00 75.75 299 LEU A N 1
ATOM 2274 C CA . LEU A 1 299 ? -5.546 -40.738 -38.891 1.00 75.75 299 LEU A CA 1
ATOM 2275 C C . LEU A 1 299 ? -6.394 -39.463 -38.975 1.00 75.75 299 LEU A C 1
ATOM 2277 O O . LEU A 1 299 ? -6.283 -38.611 -38.104 1.00 75.75 299 LEU A O 1
ATOM 2281 N N . ALA A 1 300 ? -7.285 -39.344 -39.963 1.00 77.12 300 ALA A N 1
ATOM 2282 C CA . ALA A 1 300 ? -8.196 -38.209 -40.093 1.00 77.12 300 ALA A CA 1
ATOM 2283 C C . ALA A 1 300 ? -9.216 -38.149 -38.945 1.00 77.12 300 ALA A C 1
ATOM 2285 O O . ALA A 1 300 ? -9.507 -37.066 -38.446 1.00 77.12 300 ALA A O 1
ATOM 2286 N N . VAL A 1 301 ? -9.707 -39.297 -38.472 1.00 84.56 301 VAL A N 1
ATOM 2287 C CA . VAL A 1 301 ? -10.577 -39.392 -37.292 1.00 84.56 301 VAL A CA 1
ATOM 2288 C C . VAL A 1 301 ? -9.804 -39.043 -36.026 1.00 84.56 301 VAL A C 1
ATOM 2290 O O . VAL A 1 301 ? -10.311 -38.288 -35.211 1.00 84.56 301 VAL A O 1
ATOM 2293 N N . VAL A 1 302 ? -8.566 -39.511 -35.856 1.00 83.94 302 VAL A N 1
ATOM 2294 C CA . VAL A 1 302 ? -7.727 -39.170 -34.697 1.00 83.94 302 VAL A CA 1
ATOM 2295 C C . VAL A 1 302 ? -7.353 -37.690 -34.712 1.00 83.94 302 VAL A C 1
ATOM 2297 O O . VAL A 1 302 ? -7.479 -37.033 -33.687 1.00 83.94 302 VAL A O 1
ATOM 2300 N N . VAL A 1 303 ? -6.965 -37.126 -35.857 1.00 82.56 303 VAL A N 1
ATOM 2301 C CA . VAL A 1 303 ? -6.699 -35.687 -36.008 1.00 82.56 303 VAL A CA 1
ATOM 2302 C C . VAL A 1 303 ? -7.978 -34.886 -35.785 1.00 82.56 303 VAL A C 1
ATOM 2304 O O . VAL A 1 303 ? -7.951 -33.902 -35.055 1.00 82.56 303 VAL A O 1
ATOM 2307 N N . GLY A 1 304 ? -9.113 -35.335 -36.320 1.00 84.31 304 GLY A N 1
ATOM 2308 C CA . GLY A 1 304 ? -10.427 -34.742 -36.083 1.00 84.31 304 GLY A CA 1
ATOM 2309 C C . GLY A 1 304 ? -10.826 -34.784 -34.610 1.00 84.31 304 GLY A C 1
ATOM 2310 O O . GLY A 1 304 ? -11.287 -33.780 -34.084 1.00 84.31 304 GLY A O 1
ATOM 2311 N N . LEU A 1 305 ? -10.564 -35.890 -33.910 1.00 78.12 305 LEU A N 1
ATOM 2312 C CA . LEU A 1 305 ? -10.775 -36.035 -32.471 1.00 78.12 305 LEU A CA 1
ATOM 2313 C C . LEU A 1 305 ? -9.790 -35.189 -31.665 1.00 78.12 305 LEU A C 1
ATOM 2315 O O . LEU A 1 305 ? -10.192 -34.634 -30.656 1.00 78.12 305 LEU A O 1
ATOM 2319 N N . LEU A 1 306 ? -8.531 -35.034 -32.082 1.00 74.81 306 LEU A N 1
ATOM 2320 C CA . LEU A 1 306 ? -7.546 -34.178 -31.411 1.00 74.81 306 LEU A CA 1
ATOM 2321 C C . LEU A 1 306 ? -7.858 -32.692 -31.610 1.00 74.81 306 LEU A C 1
ATOM 2323 O O . LEU A 1 306 ? -7.758 -31.920 -30.660 1.00 74.81 306 LEU A O 1
ATOM 2327 N N . VAL A 1 307 ? -8.294 -32.289 -32.806 1.00 75.44 307 VAL A N 1
ATOM 2328 C CA . VAL A 1 307 ? -8.778 -30.933 -33.099 1.00 75.44 307 VAL A CA 1
ATOM 2329 C C . VAL A 1 307 ? -10.090 -30.681 -32.367 1.00 75.44 307 VAL A C 1
ATOM 2331 O O . VAL A 1 307 ? -10.223 -29.654 -31.712 1.00 75.44 307 VAL A O 1
ATOM 2334 N N . TRP A 1 308 ? -11.025 -31.633 -32.375 1.00 73.31 308 TRP A N 1
ATOM 2335 C CA . TRP A 1 308 ? -12.263 -31.542 -31.609 1.00 73.31 308 TRP A CA 1
ATOM 2336 C C . TRP A 1 308 ? -11.980 -31.480 -30.115 1.00 73.31 308 TRP A C 1
ATOM 2338 O O . TRP A 1 308 ? -12.570 -30.647 -29.449 1.00 73.31 308 TRP A O 1
ATOM 2348 N N . ARG A 1 309 ? -11.035 -32.258 -29.582 1.00 70.44 309 ARG A N 1
ATOM 2349 C CA . ARG A 1 309 ? -10.608 -32.227 -28.173 1.00 70.44 309 ARG A CA 1
ATOM 2350 C C . ARG A 1 309 ? -9.840 -30.952 -27.822 1.00 70.44 309 ARG A C 1
ATOM 2352 O O . ARG A 1 309 ? -9.955 -30.477 -26.702 1.00 70.44 309 ARG A O 1
ATOM 2359 N N . ARG A 1 310 ? -9.126 -30.339 -28.770 1.00 65.25 310 ARG A N 1
ATOM 2360 C CA . ARG A 1 310 ? -8.510 -29.011 -28.611 1.00 65.25 310 ARG A CA 1
ATOM 2361 C C . ARG A 1 310 ? -9.566 -27.903 -28.602 1.00 65.25 310 ARG A C 1
ATOM 2363 O O . ARG A 1 310 ? -9.546 -27.050 -27.725 1.00 65.25 310 ARG A O 1
ATOM 2370 N N . VAL A 1 311 ? -10.532 -27.950 -29.517 1.00 59.56 311 VAL A N 1
ATOM 2371 C CA . VAL A 1 311 ? -11.639 -26.983 -29.608 1.00 59.56 311 VAL A CA 1
ATOM 2372 C C . VAL A 1 311 ? -12.616 -27.146 -28.438 1.00 59.56 311 VAL A C 1
ATOM 2374 O O . VAL A 1 311 ? -13.066 -26.159 -27.867 1.00 59.56 311 VAL A O 1
ATOM 2377 N N . THR A 1 312 ? -12.915 -28.378 -28.024 1.00 52.59 312 THR A N 1
ATOM 2378 C CA . THR A 1 312 ? -13.765 -28.671 -26.859 1.00 52.59 312 THR A CA 1
ATOM 2379 C C . THR A 1 312 ? -13.032 -28.523 -25.536 1.00 52.59 312 THR A C 1
ATOM 2381 O O . THR A 1 312 ? -13.666 -28.123 -24.572 1.00 52.59 312 THR A O 1
ATOM 2384 N N . GLY A 1 313 ? -11.714 -28.725 -25.485 1.00 49.78 313 GLY A N 1
ATOM 2385 C CA . GLY A 1 313 ? -10.873 -28.370 -24.339 1.00 49.78 313 GLY A CA 1
ATOM 2386 C C . GLY A 1 313 ? -10.818 -26.856 -24.110 1.00 49.78 313 GLY A C 1
ATOM 2387 O O . GLY A 1 313 ? -10.862 -26.398 -22.971 1.00 49.78 313 G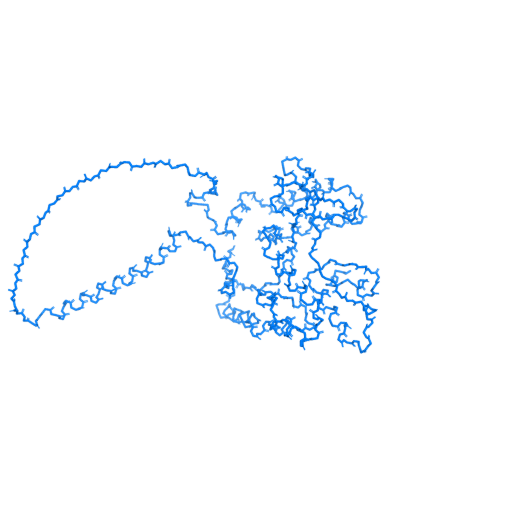LY A O 1
ATOM 2388 N N . HIS A 1 314 ? -10.855 -26.059 -25.185 1.00 44.94 314 HIS A N 1
ATOM 2389 C CA . HIS A 1 314 ? -11.107 -24.618 -25.081 1.00 44.94 314 HIS A CA 1
ATOM 2390 C C . HIS A 1 314 ? -12.565 -24.288 -24.715 1.00 44.94 314 HIS A C 1
ATOM 2392 O O . HIS A 1 314 ? -12.808 -23.270 -24.077 1.00 44.94 314 HIS A O 1
ATOM 2398 N N . ARG A 1 315 ? -13.541 -25.154 -25.031 1.00 42.03 315 ARG A N 1
ATOM 2399 C CA . ARG A 1 315 ? -14.936 -24.996 -24.568 1.00 42.03 315 ARG A CA 1
ATOM 2400 C C . ARG A 1 315 ? -15.171 -25.465 -23.130 1.00 42.03 315 ARG A C 1
ATOM 2402 O O . ARG A 1 315 ? -16.067 -24.934 -22.487 1.00 42.03 315 ARG A O 1
ATOM 2409 N N . SER A 1 316 ? -14.380 -26.383 -22.571 1.00 42.34 316 SER A N 1
ATOM 2410 C CA . SER A 1 316 ? -14.459 -26.732 -21.143 1.00 42.34 316 SER A CA 1
ATOM 2411 C C . SER A 1 316 ? -13.895 -25.632 -20.245 1.00 42.34 316 SER A C 1
ATOM 2413 O O . SER A 1 316 ? -14.264 -25.570 -19.080 1.00 42.34 316 SER A O 1
ATOM 2415 N N . LEU A 1 317 ? -13.080 -24.724 -20.792 1.00 44.03 317 LEU A N 1
ATOM 2416 C CA . LEU A 1 317 ? -12.749 -23.444 -20.157 1.00 44.03 317 LEU A CA 1
ATOM 2417 C C . LEU A 1 317 ? -13.875 -22.400 -20.283 1.00 44.03 317 LEU A C 1
ATOM 2419 O O . LEU A 1 317 ? -13.809 -21.375 -19.626 1.00 44.03 317 LEU A O 1
ATOM 2423 N N . LEU A 1 318 ? -14.909 -22.648 -21.096 1.00 47.62 318 LEU A N 1
ATOM 2424 C CA . LEU A 1 318 ? -16.091 -21.781 -21.223 1.00 47.62 318 LEU A CA 1
ATOM 2425 C C . LEU A 1 318 ? -17.324 -22.329 -20.476 1.00 47.62 318 LEU A C 1
ATOM 2427 O O . LEU A 1 318 ? -18.219 -21.560 -20.142 1.00 47.62 318 LEU A O 1
ATOM 2431 N N . TYR A 1 319 ? -17.378 -23.635 -20.181 1.00 43.91 319 TYR A N 1
ATOM 2432 C CA . TYR A 1 319 ? -18.513 -24.270 -19.484 1.00 43.91 319 TYR A CA 1
ATOM 2433 C C . TYR A 1 319 ? -18.152 -25.027 -18.194 1.00 43.91 319 TYR A C 1
ATOM 2435 O O . TYR A 1 319 ? -19.052 -25.401 -17.443 1.00 43.91 319 TYR A O 1
ATOM 2443 N N . GLY A 1 320 ? -16.868 -25.236 -17.898 1.00 41.78 320 GLY A N 1
ATOM 2444 C CA . GLY A 1 320 ? -16.406 -25.582 -16.554 1.00 41.78 320 GLY A CA 1
ATOM 2445 C C . GLY A 1 320 ? -16.303 -24.316 -15.709 1.00 41.78 320 GLY A C 1
ATOM 2446 O O . GLY A 1 320 ? -16.066 -23.242 -16.254 1.00 41.78 320 GLY A O 1
ATOM 2447 N N . ALA A 1 321 ? -16.505 -24.415 -14.394 1.00 40.41 321 ALA A N 1
ATOM 2448 C CA . ALA A 1 321 ? -16.305 -23.287 -13.490 1.00 40.41 321 ALA A CA 1
ATOM 2449 C C . ALA A 1 321 ? -14.880 -22.740 -13.676 1.00 40.41 321 ALA A C 1
ATOM 2451 O O . ALA A 1 321 ? -13.914 -23.352 -13.218 1.00 40.41 321 ALA A O 1
ATOM 2452 N N . VAL A 1 322 ? -14.750 -21.615 -14.382 1.00 39.12 322 VAL A N 1
ATOM 2453 C CA . VAL A 1 322 ? -13.510 -20.849 -14.444 1.00 39.12 322 VAL A CA 1
ATOM 2454 C C . VAL A 1 322 ? -13.295 -20.330 -13.037 1.00 39.12 322 VAL A C 1
ATOM 2456 O O . VAL A 1 322 ? -13.865 -19.326 -12.623 1.00 39.12 322 VAL A O 1
ATOM 2459 N N . LYS A 1 323 ? -12.526 -21.076 -12.250 1.00 42.06 323 LYS A N 1
ATOM 2460 C CA . LYS A 1 323 ? -11.988 -20.555 -11.008 1.00 42.06 323 LYS A CA 1
ATOM 2461 C C . LYS A 1 323 ? -10.943 -19.537 -11.443 1.00 42.06 323 LYS A C 1
ATOM 2463 O O . LYS A 1 323 ? -9.967 -19.923 -12.087 1.00 42.06 323 LYS A O 1
ATOM 2468 N N . ALA A 1 324 ? -11.191 -18.255 -11.175 1.00 40.62 324 ALA A N 1
ATOM 2469 C CA . ALA A 1 324 ? -10.200 -17.215 -11.412 1.00 40.62 324 ALA A CA 1
ATOM 2470 C C . ALA A 1 324 ? -8.859 -17.687 -10.818 1.00 40.62 324 ALA A C 1
ATOM 2472 O O . ALA A 1 324 ? -8.859 -18.229 -9.703 1.00 40.62 324 ALA A O 1
ATOM 2473 N N . PRO A 1 325 ? -7.736 -17.581 -11.551 1.00 38.88 325 PRO A N 1
ATOM 2474 C CA . PRO A 1 325 ? -6.447 -17.950 -10.993 1.00 38.88 325 PRO A CA 1
ATOM 2475 C C . PRO A 1 325 ? -6.225 -17.097 -9.744 1.00 38.88 325 PRO A C 1
ATOM 2477 O O . PRO A 1 325 ? -6.206 -15.870 -9.817 1.00 38.88 325 PRO A O 1
ATOM 2480 N N . MET A 1 326 ? -6.114 -17.749 -8.587 1.00 39.16 326 MET A N 1
ATOM 2481 C CA . MET A 1 326 ? -5.762 -17.058 -7.350 1.00 39.16 326 MET A CA 1
ATOM 2482 C C . MET A 1 326 ? -4.368 -16.438 -7.517 1.00 39.16 326 MET A C 1
ATOM 2484 O O . MET A 1 326 ? -3.541 -16.947 -8.287 1.00 39.16 326 MET A O 1
ATOM 2488 N N . ALA A 1 327 ? -4.114 -15.329 -6.820 1.00 41.31 327 ALA A N 1
ATOM 2489 C CA . ALA A 1 327 ? -2.795 -14.712 -6.788 1.00 41.31 327 ALA A CA 1
ATOM 2490 C C . ALA A 1 327 ? -1.762 -15.773 -6.379 1.00 41.31 327 ALA A C 1
ATOM 2492 O O . ALA A 1 327 ? -1.864 -16.390 -5.321 1.00 41.31 327 ALA A O 1
ATOM 2493 N N . GLY A 1 328 ? -0.808 -16.050 -7.262 1.00 45.22 328 GLY A N 1
ATOM 2494 C CA . GLY A 1 328 ? 0.150 -17.127 -7.079 1.00 45.22 328 GLY A CA 1
ATOM 2495 C C . GLY A 1 328 ? 1.395 -16.901 -7.928 1.00 45.22 328 GLY A C 1
ATOM 2496 O O . GLY A 1 328 ? 1.351 -16.147 -8.900 1.00 45.22 328 GLY A O 1
ATOM 2497 N N . PRO A 1 329 ? 2.513 -17.567 -7.599 1.00 38.00 329 PRO A N 1
ATOM 2498 C CA . PRO A 1 329 ? 3.818 -17.319 -8.217 1.00 38.00 329 PRO A CA 1
ATOM 2499 C C . PRO A 1 329 ? 3.892 -17.669 -9.715 1.00 38.00 329 PRO A C 1
ATOM 2501 O O . PRO A 1 329 ? 4.877 -17.337 -10.368 1.00 38.00 329 PRO A O 1
ATOM 2504 N N . GLN A 1 330 ? 2.860 -18.312 -10.274 1.00 35.25 330 GLN A N 1
ATOM 2505 C CA . GLN A 1 330 ? 2.736 -18.603 -11.708 1.00 35.25 330 GLN A CA 1
ATOM 2506 C C . GLN A 1 330 ? 1.700 -17.727 -12.434 1.00 35.25 330 GLN A C 1
ATOM 2508 O O . GLN A 1 330 ? 1.497 -17.885 -13.638 1.00 35.25 330 GLN A O 1
ATOM 2513 N N . THR A 1 331 ? 1.056 -16.785 -11.741 1.00 40.66 331 THR A N 1
ATOM 2514 C CA . THR A 1 331 ? 0.028 -15.915 -12.321 1.00 40.66 331 THR A CA 1
ATOM 2515 C C . THR A 1 331 ? 0.673 -14.614 -12.796 1.00 40.66 331 THR A C 1
ATOM 2517 O O . THR A 1 331 ? 1.078 -13.776 -11.996 1.00 40.66 331 THR A O 1
ATOM 2520 N N . THR A 1 332 ? 0.777 -14.427 -14.114 1.00 39.94 332 THR A N 1
ATOM 2521 C CA . THR A 1 332 ? 1.092 -13.115 -14.703 1.00 39.94 332 THR A CA 1
ATOM 2522 C C . THR A 1 332 ? -0.221 -12.382 -14.941 1.00 39.94 332 THR A C 1
ATOM 2524 O O . THR A 1 332 ? -1.061 -12.864 -15.699 1.00 39.94 332 THR A O 1
ATOM 2527 N N . LEU A 1 333 ? -0.405 -11.232 -14.289 1.00 38.31 333 LEU A N 1
ATOM 2528 C CA . LEU A 1 333 ? -1.536 -10.343 -14.542 1.00 38.31 333 LEU A CA 1
ATOM 2529 C C . LEU A 1 333 ? -1.413 -9.783 -15.966 1.00 38.31 333 LEU A C 1
ATOM 2531 O O . LEU A 1 333 ? -0.652 -8.851 -16.216 1.00 38.31 333 LEU A O 1
ATOM 2535 N N . LEU A 1 334 ? -2.147 -10.375 -16.904 1.00 31.00 334 LEU A N 1
ATOM 2536 C CA . LEU A 1 334 ? -2.338 -9.823 -18.237 1.00 31.00 334 LEU A CA 1
ATOM 2537 C C . LEU A 1 334 ? -3.590 -8.945 -18.195 1.00 31.00 334 LEU A C 1
ATOM 2539 O O . LEU A 1 334 ? -4.707 -9.449 -18.276 1.00 31.00 334 LEU A O 1
ATOM 2543 N N . ILE A 1 335 ? -3.407 -7.635 -18.040 1.00 32.75 335 ILE A N 1
ATOM 2544 C CA . ILE A 1 335 ? -4.489 -6.675 -18.268 1.00 32.75 335 ILE A CA 1
ATOM 2545 C C . ILE A 1 335 ? -4.671 -6.590 -19.784 1.00 32.75 335 ILE A C 1
ATOM 2547 O O . ILE A 1 335 ? -3.835 -6.014 -20.479 1.00 32.75 335 ILE A O 1
ATOM 2551 N N . THR A 1 336 ? -5.722 -7.221 -20.304 1.00 34.84 336 THR A N 1
ATOM 2552 C CA . THR A 1 336 ? -6.151 -7.023 -21.690 1.00 34.84 336 THR A CA 1
ATOM 2553 C C . THR A 1 336 ? -7.158 -5.883 -21.754 1.00 34.84 336 THR A C 1
ATOM 2555 O O .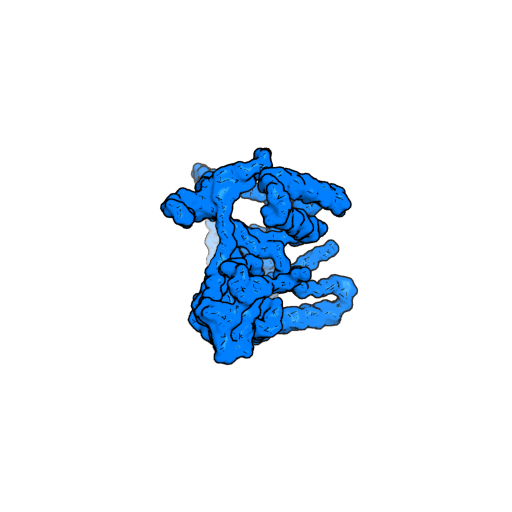 THR A 1 336 ? -8.061 -5.816 -20.928 1.00 34.84 336 THR A O 1
ATOM 2558 N N . ASP A 1 337 ? -6.929 -5.033 -22.748 1.00 32.31 337 ASP A N 1
ATOM 2559 C CA . ASP A 1 337 ? -7.658 -3.869 -23.258 1.00 32.31 337 ASP A CA 1
ATOM 2560 C C . ASP A 1 337 ? -9.077 -3.556 -22.733 1.00 32.31 337 ASP A C 1
ATOM 2562 O O . ASP A 1 337 ? -9.949 -4.422 -22.650 1.00 32.31 337 ASP A O 1
ATOM 2566 N N . ILE A 1 338 ? -9.322 -2.260 -22.519 1.00 31.91 338 ILE A N 1
ATOM 2567 C CA . ILE A 1 338 ? -10.654 -1.645 -22.511 1.00 31.91 338 ILE A CA 1
ATOM 2568 C C . ILE A 1 338 ? -10.609 -0.537 -23.568 1.00 31.91 338 ILE A C 1
ATOM 2570 O O . ILE A 1 338 ? -9.745 0.338 -23.497 1.00 31.91 338 ILE A O 1
ATOM 2574 N N . GLN A 1 339 ? -11.520 -0.627 -24.544 1.00 33.97 339 GLN A N 1
ATOM 2575 C CA . GLN A 1 339 ? -11.786 0.408 -25.550 1.00 33.97 339 GLN A CA 1
ATOM 2576 C C . GLN A 1 339 ? -12.112 1.764 -24.920 1.00 33.97 339 GLN A C 1
ATOM 2578 O O . GLN A 1 339 ? -12.817 1.779 -23.886 1.00 33.97 339 GLN A O 1
#

Radius of gyration: 29.5 Å; chains: 1; bounding box: 65×86×79 Å

pLDDT: mean 73.61, std 21.4, range [25.92, 97.5]

Foldseek 3Di:
DPDQEDVCVLQVVDPDDDHDCLHQLLLLVVCVVDPPRCSVYPDDDDDAFDWFAQWDQPPVVLDTDGDDCVNAVQWDWDQDPVRDIGTGHGAGEAAPDDDDQDDDPPDPPVSSVVSVVVVCVCPPPVNVLVQCLASPHPDHDPALVCLDLDPVNLCSNVVSRHDSVNSSNRSVRVNCQVVRPNYHYHDPFPQVNVQVVVLVVVLVCCVVPVVDDNSVSSVVSVVSSVVSCVVVVPDPVNSVQRVCVVVVHHPPPPCDPDDDDDDDDDDDDDDDDDDDDDDDDDDDDDDPDCCVVVVVVVVVVVVVVVVVCVVVVVVCCVVPPVPPPDRDNPDDDDDDDDD

Sequence (339 aa):
ECLATNPFFSNGSCLMTINFGDQFKVSAQLTANNSNRRQLNGSILGISRLPGSLEVLNRTTGMLVTCTNATCPHAQLVRLANGSQAWANFAPFSAFGGWMGMVNARSSQDYQSRAFKFFSYISKPDNSIDDVLDLTSGIDPYRSSHLQPSAENLARWTSSGYDADATLAYLQVISEDLGYDNVVLDIRLQSMANVTRTVLAAVADNTTWGNQPIDELLLWGQAAMESELNHSGANPRELQLQYWQLIGDSPGDGKGPRQDQKQGERLNNGAIIDNVSTRGGFKGTLGLAVLIPLGTVLLAVVVGLLVWRRVTGHRSLLYGAVKAPMAGPQTTLLITDIQ

Secondary structure (DSSP, 8-state):
---SS-HHHHTTS-S----SSHHHHHHHHHHHH-SSSTTTTTPPPP--PPPPBSEEEETTTTEEEE--TTT-TTEEEEE-TTS-EEEEE---EE-S--------TTS-HHHHHHHHHHHHHHHSHHHHHHHHH-TT------SHHHH---HHHHHHHHHTT--HHHHHHHHHHHHHHHT-TT-EE---STTHHHHHHHHHHHHHHHHHTS---HHHHHHHHHHHHHHHHHHTT--HHHHHHHHHHHTT--TTSS---------------------------------SSSHHHHHHHHHHHHHHHHHHHHHHHHHHHHHS---PPPS-TT---------

Organism: NCBI:txid1737510